Protein AF-A0A926JT10-F1 (afdb_monomer_lite)

Structure (mmCIF, N/CA/C/O backbone):
data_AF-A0A926JT10-F1
#
_entry.id   AF-A0A926JT10-F1
#
loop_
_atom_site.group_PDB
_atom_site.id
_atom_site.type_symbol
_atom_site.label_atom_id
_atom_site.label_alt_id
_atom_site.label_comp_id
_atom_site.label_asym_id
_atom_site.label_entity_id
_atom_site.label_seq_id
_atom_site.pdbx_PDB_ins_code
_atom_site.Cartn_x
_atom_site.Cartn_y
_atom_site.Cartn_z
_atom_site.occupancy
_atom_site.B_iso_or_equiv
_atom_site.auth_seq_id
_atom_site.auth_comp_id
_atom_site.auth_asym_id
_atom_site.auth_atom_id
_atom_site.pdbx_PDB_model_num
ATOM 1 N N . MET A 1 1 ? 33.905 29.308 36.609 1.00 37.25 1 MET A N 1
ATOM 2 C CA . MET A 1 1 ? 32.521 29.733 36.911 1.00 37.25 1 MET A CA 1
ATOM 3 C C . MET A 1 1 ? 31.916 30.307 35.639 1.00 37.25 1 MET A C 1
ATOM 5 O O . MET A 1 1 ? 32.514 31.206 35.069 1.00 37.25 1 MET A O 1
ATOM 9 N N . LYS A 1 2 ? 30.811 29.736 35.148 1.00 31.41 2 LYS A N 1
ATOM 10 C CA . LYS A 1 2 ? 30.037 30.259 34.008 1.00 31.41 2 LYS A CA 1
ATOM 11 C C . LYS A 1 2 ? 28.832 31.022 34.574 1.00 31.41 2 LYS A C 1
ATOM 13 O O . LYS A 1 2 ? 28.221 30.473 35.491 1.00 31.41 2 LYS A O 1
ATOM 18 N N . PRO A 1 3 ? 28.470 32.221 34.088 1.00 36.28 3 PRO A N 1
ATOM 19 C CA . PRO A 1 3 ? 27.226 32.846 34.503 1.00 36.28 3 PRO A CA 1
ATOM 20 C C . PRO A 1 3 ? 26.056 32.261 33.705 1.00 36.28 3 PRO A C 1
ATOM 22 O O . PRO A 1 3 ? 26.039 32.268 32.475 1.00 36.28 3 PRO A O 1
ATOM 25 N N . THR A 1 4 ? 25.093 31.733 34.451 1.00 30.83 4 THR A N 1
ATOM 26 C CA . THR A 1 4 ? 23.750 31.357 34.010 1.00 30.83 4 THR A CA 1
ATOM 27 C C . THR A 1 4 ? 22.859 32.585 34.176 1.00 30.83 4 THR A C 1
ATOM 29 O O . THR A 1 4 ? 22.817 33.146 35.269 1.00 30.83 4 THR A O 1
ATOM 32 N N . TYR A 1 5 ? 22.132 32.992 33.136 1.00 33.56 5 TYR A N 1
ATOM 33 C CA . TYR A 1 5 ? 21.080 34.001 33.260 1.00 33.56 5 TYR A CA 1
ATOM 34 C C . TYR A 1 5 ? 19.709 33.317 33.251 1.00 33.56 5 TYR A C 1
ATOM 36 O O . TYR A 1 5 ? 19.344 32.651 32.284 1.00 33.56 5 TYR A O 1
ATOM 44 N N . LEU A 1 6 ? 18.981 33.472 34.362 1.00 26.62 6 LEU A N 1
ATOM 45 C CA . LEU A 1 6 ? 17.534 33.274 34.452 1.00 26.62 6 LEU A CA 1
ATOM 46 C C . LEU A 1 6 ? 16.833 34.447 33.766 1.00 26.62 6 LEU A C 1
ATOM 48 O O . LEU A 1 6 ? 17.175 35.591 34.060 1.00 26.62 6 LEU A O 1
ATOM 52 N N . ILE A 1 7 ? 15.784 34.179 32.986 1.00 30.22 7 ILE A N 1
ATOM 53 C CA . ILE A 1 7 ? 14.697 35.146 32.797 1.00 30.22 7 ILE A CA 1
ATOM 54 C C . ILE A 1 7 ? 13.360 34.424 32.958 1.00 30.22 7 ILE A C 1
ATOM 56 O O . ILE A 1 7 ? 13.065 33.429 32.298 1.00 30.22 7 ILE A O 1
ATOM 60 N N . THR A 1 8 ? 12.601 34.947 33.913 1.00 27.52 8 THR A N 1
ATOM 61 C CA . THR A 1 8 ? 11.280 34.534 34.371 1.00 27.52 8 THR A CA 1
ATOM 62 C C . THR A 1 8 ? 10.189 35.018 33.413 1.00 27.52 8 THR A C 1
ATOM 64 O O . THR A 1 8 ? 10.317 36.059 32.773 1.00 27.52 8 THR A O 1
ATOM 67 N N . ALA A 1 9 ? 9.112 34.240 33.347 1.00 32.31 9 ALA A N 1
ATOM 68 C CA . ALA A 1 9 ? 7.913 34.438 32.542 1.00 32.31 9 ALA A CA 1
ATOM 69 C C . ALA A 1 9 ? 7.088 35.683 32.911 1.00 32.31 9 ALA A C 1
ATOM 71 O O . ALA A 1 9 ? 7.065 36.083 34.071 1.00 32.31 9 ALA A O 1
ATOM 72 N N . PHE A 1 10 ? 6.286 36.171 31.957 1.00 26.88 10 PHE A N 1
ATOM 73 C CA . PHE A 1 10 ? 4.999 36.813 32.240 1.00 26.88 10 PHE A CA 1
ATOM 74 C C . PHE A 1 10 ? 3.980 36.492 31.135 1.00 26.88 10 PHE A C 1
ATOM 76 O O . PHE A 1 10 ? 4.247 36.665 29.949 1.00 26.88 10 PHE A O 1
ATOM 83 N N . PHE A 1 11 ? 2.814 36.002 31.556 1.00 34.22 11 PHE A N 1
ATOM 84 C CA . PHE A 1 11 ? 1.594 35.873 30.758 1.00 34.22 11 PHE A CA 1
ATOM 85 C C . PHE A 1 11 ? 0.810 37.189 30.818 1.00 34.22 11 PHE A C 1
ATOM 87 O O . PHE A 1 11 ? 0.672 37.755 31.902 1.00 34.22 11 PHE A O 1
ATOM 94 N N . ALA A 1 12 ? 0.197 37.603 29.707 1.00 29.84 12 ALA A N 1
ATOM 95 C CA . ALA A 1 12 ? -0.986 38.462 29.725 1.00 29.84 12 ALA A CA 1
ATOM 96 C C . AL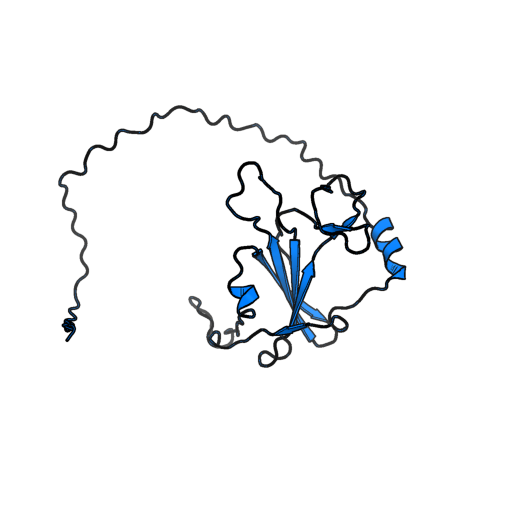A A 1 12 ? -1.870 38.188 28.496 1.00 29.84 12 ALA A C 1
ATOM 98 O O . ALA A 1 12 ? -1.426 38.289 27.355 1.00 29.84 12 ALA A O 1
ATOM 99 N N . LEU A 1 13 ? -3.122 37.808 28.766 1.00 33.72 13 LEU A N 1
ATOM 100 C CA . LEU A 1 13 ? -4.253 37.799 27.832 1.00 33.72 13 LEU A CA 1
ATOM 101 C C . LEU A 1 13 ? -4.688 39.242 27.519 1.00 33.72 13 LEU A C 1
ATOM 103 O O . LEU A 1 13 ? -4.725 40.047 28.446 1.00 33.72 13 LEU A O 1
ATOM 107 N N . ALA A 1 14 ? -5.160 39.506 26.293 1.00 31.27 14 ALA A N 1
ATOM 108 C CA . ALA A 1 14 ? -6.524 39.999 26.000 1.00 31.27 14 ALA A CA 1
ATOM 109 C C . ALA A 1 14 ? -6.649 40.618 24.589 1.00 31.27 14 ALA A C 1
ATOM 111 O O . ALA A 1 14 ? -5.763 41.339 24.147 1.00 31.27 14 ALA A O 1
ATOM 112 N N . GLY A 1 15 ? -7.823 40.427 23.968 1.00 28.89 15 GLY A N 1
ATOM 113 C CA . GLY A 1 15 ? -8.496 41.481 23.192 1.00 28.89 15 GLY A CA 1
ATOM 114 C C . GLY A 1 15 ? -8.545 41.336 21.667 1.00 28.89 15 GLY A C 1
ATOM 115 O O . GLY A 1 15 ? -7.598 41.678 20.974 1.00 28.89 15 GLY A O 1
ATOM 116 N N . LEU A 1 16 ? -9.707 40.925 21.148 1.00 39.03 16 LEU A N 1
ATOM 117 C CA . LEU A 1 16 ? -10.167 41.191 19.777 1.00 39.03 16 LEU A CA 1
ATOM 118 C C . LEU A 1 16 ? -10.477 42.689 19.600 1.00 39.03 16 LEU A C 1
ATOM 120 O O . LEU A 1 16 ? -11.160 43.241 20.457 1.00 39.03 16 LEU A O 1
ATOM 124 N N . SER A 1 17 ? -10.098 43.293 18.467 1.00 28.69 17 SER A N 1
ATOM 125 C CA . SER A 1 17 ? -10.952 44.216 17.689 1.00 28.69 17 SER A CA 1
ATOM 126 C C . SER A 1 17 ? -10.250 44.635 16.393 1.00 28.69 17 SER A C 1
ATOM 128 O O . SER A 1 17 ? -9.115 45.099 16.426 1.00 28.69 17 SER A O 1
ATOM 130 N N . CYS A 1 18 ? -10.944 44.513 15.260 1.00 34.50 18 CYS A N 1
ATOM 131 C CA . CYS A 1 18 ? -10.610 45.236 14.034 1.00 34.50 18 CYS A CA 1
ATOM 132 C C . CYS A 1 18 ? -10.865 46.735 14.235 1.00 34.50 18 CYS A C 1
ATOM 134 O O . CYS A 1 18 ? -11.914 47.116 14.755 1.00 34.50 18 CYS A O 1
ATOM 136 N N . SER A 1 19 ? -9.945 47.567 13.758 1.00 31.02 19 SER A N 1
ATOM 137 C CA . SER A 1 19 ? -10.223 48.933 13.313 1.00 31.02 19 SER A CA 1
ATOM 138 C C . SER A 1 19 ? -9.143 49.329 12.312 1.00 31.02 19 SER A C 1
ATOM 140 O O . SER A 1 19 ? -7.960 49.294 12.651 1.00 31.02 19 SER A O 1
ATOM 142 N N . ASP A 1 20 ? -9.564 49.656 11.092 1.00 36.75 20 ASP A N 1
ATOM 143 C CA . ASP A 1 20 ? -8.713 50.148 10.012 1.00 36.75 20 ASP A CA 1
ATOM 144 C C . ASP A 1 20 ? -7.947 51.406 10.443 1.00 36.75 20 ASP A C 1
ATOM 146 O O . ASP A 1 20 ? -8.537 52.383 10.912 1.00 36.75 20 ASP A O 1
ATOM 150 N N . GLN A 1 21 ? -6.629 51.390 10.252 1.00 35.03 21 GLN A N 1
ATOM 151 C CA . GLN A 1 21 ? -5.815 52.597 10.169 1.00 35.03 21 GLN A CA 1
ATOM 152 C C . GLN A 1 21 ? -4.952 52.521 8.911 1.00 35.03 21 GLN A C 1
ATOM 154 O O . GLN A 1 21 ? -3.960 51.795 8.860 1.00 35.03 21 GLN A O 1
ATOM 159 N N . ASP A 1 22 ? -5.349 53.310 7.915 1.00 38.84 22 ASP A N 1
ATOM 160 C CA . ASP A 1 22 ? -4.533 53.726 6.779 1.00 38.84 22 ASP A CA 1
ATOM 161 C C . ASP A 1 22 ? -3.332 54.540 7.271 1.00 38.84 22 ASP A C 1
ATOM 163 O O . ASP A 1 22 ? -3.518 55.685 7.680 1.00 38.84 22 ASP A O 1
ATOM 167 N N . GLN A 1 23 ? -2.113 53.998 7.197 1.00 34.97 23 GLN A N 1
ATOM 168 C CA . GLN A 1 23 ? -0.870 54.774 7.057 1.00 34.97 23 GLN A CA 1
ATOM 169 C C . GLN A 1 23 ? 0.224 53.905 6.393 1.00 34.97 23 GLN A C 1
ATOM 171 O O . GLN A 1 23 ? 0.709 52.942 6.982 1.00 34.97 23 GLN A O 1
ATOM 176 N N . ASP A 1 24 ? 0.578 54.283 5.160 1.00 35.66 24 ASP A N 1
ATOM 177 C CA . ASP A 1 24 ? 1.810 54.032 4.390 1.00 35.66 24 ASP A CA 1
ATOM 178 C C . ASP A 1 24 ? 2.467 52.638 4.420 1.00 35.66 24 ASP A C 1
ATOM 180 O O . ASP A 1 24 ? 3.446 52.370 5.120 1.00 35.66 24 ASP A O 1
ATOM 184 N N . MET A 1 25 ? 2.010 51.783 3.500 1.00 32.78 25 MET A N 1
ATOM 185 C CA . MET A 1 25 ? 2.801 50.677 2.955 1.00 32.78 25 MET A CA 1
ATOM 186 C C . MET A 1 25 ? 3.703 51.199 1.817 1.00 32.78 25 MET A C 1
ATOM 188 O O . MET A 1 25 ? 3.215 51.929 0.952 1.00 32.78 25 MET A O 1
ATOM 192 N N . PRO A 1 26 ? 4.993 50.818 1.754 1.00 37.00 26 PRO A N 1
ATOM 193 C CA . PRO A 1 26 ? 5.866 51.202 0.648 1.00 37.00 26 PRO A CA 1
ATOM 194 C C . PRO A 1 26 ? 5.317 50.663 -0.680 1.00 37.00 26 PRO A C 1
ATOM 196 O O . PRO A 1 26 ? 4.910 49.502 -0.754 1.00 37.00 26 PRO A O 1
ATOM 199 N N . GLN A 1 27 ? 5.316 51.508 -1.719 1.00 34.84 27 GLN A N 1
ATOM 200 C CA . GLN A 1 27 ? 4.921 51.142 -3.082 1.00 34.84 27 GLN A CA 1
ATOM 201 C C . GLN A 1 27 ? 5.679 49.886 -3.528 1.00 34.84 27 GLN A C 1
ATOM 203 O O . GLN A 1 27 ? 6.873 49.936 -3.822 1.00 34.84 27 GLN A O 1
ATOM 208 N N . MET A 1 28 ? 4.976 48.755 -3.585 1.00 40.19 28 MET A N 1
ATOM 209 C CA . MET A 1 28 ? 5.420 47.622 -4.382 1.00 40.19 28 MET A CA 1
ATOM 210 C C . MET A 1 28 ? 5.165 47.985 -5.839 1.00 40.19 28 MET A C 1
ATOM 212 O O . MET A 1 28 ? 4.024 48.170 -6.254 1.00 40.19 28 MET A O 1
ATOM 216 N N . GLU A 1 29 ? 6.249 48.135 -6.586 1.00 43.81 29 GLU A N 1
ATOM 217 C CA . GLU A 1 29 ? 6.238 48.259 -8.036 1.00 43.81 29 GLU A CA 1
ATOM 218 C C . GLU A 1 29 ? 5.480 47.050 -8.620 1.00 43.81 29 GLU A C 1
ATOM 220 O O . GLU A 1 29 ? 5.831 45.897 -8.352 1.00 43.81 29 GLU A O 1
ATOM 225 N N . GLU A 1 30 ? 4.385 47.306 -9.343 1.00 43.41 30 GLU A N 1
ATOM 226 C CA . GLU A 1 30 ? 3.596 46.262 -10.000 1.00 43.41 30 GLU A CA 1
ATOM 227 C C . GLU A 1 30 ? 4.493 45.458 -10.947 1.00 43.41 30 GLU A C 1
ATOM 229 O O . GLU A 1 30 ? 5.170 46.007 -11.818 1.00 43.41 30 GLU A O 1
ATOM 234 N N . ALA A 1 31 ? 4.474 44.131 -10.803 1.00 41.88 31 ALA A N 1
ATOM 235 C CA . ALA A 1 31 ? 5.075 43.251 -11.793 1.00 41.88 31 ALA A CA 1
ATOM 236 C C . ALA A 1 31 ? 4.407 43.508 -13.159 1.00 41.88 31 ALA A C 1
ATOM 238 O O . ALA A 1 31 ? 3.176 43.582 -13.223 1.00 41.88 31 ALA A O 1
ATOM 239 N N . PRO A 1 32 ? 5.170 43.623 -14.260 1.00 37.34 32 PRO A N 1
ATOM 240 C CA . PRO A 1 32 ? 4.599 43.956 -15.554 1.00 37.34 32 PRO A CA 1
ATOM 241 C C . PRO A 1 32 ? 3.593 42.887 -15.994 1.00 37.34 32 PRO A C 1
ATOM 243 O O . PRO A 1 32 ? 3.934 41.724 -16.229 1.00 37.34 32 PRO A O 1
ATOM 246 N N . VAL A 1 33 ? 2.337 43.309 -16.137 1.00 47.94 33 VAL A N 1
ATOM 247 C CA . VAL A 1 33 ? 1.274 42.553 -16.796 1.00 47.94 33 VAL A CA 1
ATOM 248 C C . VAL A 1 33 ? 1.579 42.530 -18.291 1.00 47.94 33 VAL A C 1
ATOM 250 O O . VAL A 1 33 ? 1.311 43.488 -19.006 1.00 47.94 33 VAL A O 1
ATOM 253 N N . SER A 1 34 ? 2.196 41.450 -18.769 1.00 50.25 34 SER A N 1
ATOM 254 C CA . SER A 1 34 ? 2.019 40.942 -20.140 1.00 50.25 34 SER A CA 1
ATOM 255 C C . SER A 1 34 ? 2.853 39.682 -20.380 1.00 50.25 34 SER A C 1
ATOM 257 O O . SER A 1 34 ? 3.947 39.699 -20.937 1.00 50.25 34 SER A O 1
ATOM 259 N N . LYS A 1 35 ? 2.270 38.533 -20.051 1.00 42.91 35 LYS A N 1
ATOM 260 C CA . LYS A 1 35 ? 2.318 37.401 -20.976 1.00 42.91 35 LYS A CA 1
ATOM 261 C C . LYS A 1 35 ? 0.897 36.908 -21.123 1.00 42.91 35 LYS A C 1
ATOM 263 O O . LYS A 1 35 ? 0.332 36.367 -20.178 1.00 42.91 35 LYS A O 1
ATOM 268 N N . GLU A 1 36 ? 0.321 37.151 -22.294 1.00 38.31 36 GLU A N 1
ATOM 269 C CA . GLU A 1 36 ? -0.903 36.482 -22.707 1.00 38.31 36 GLU A CA 1
ATOM 270 C C . GLU A 1 36 ? -0.703 34.982 -22.502 1.00 38.31 36 GLU A C 1
ATOM 272 O O . GLU A 1 36 ? 0.172 34.360 -23.110 1.00 38.31 36 GLU A O 1
ATOM 277 N N . PHE A 1 37 ? -1.472 34.407 -21.583 1.00 34.53 37 PHE A N 1
ATOM 278 C CA . PHE A 1 37 ? -1.542 32.967 -21.453 1.00 34.53 37 PHE A CA 1
ATOM 279 C C . PHE A 1 37 ? -2.340 32.492 -22.661 1.00 34.53 37 PHE A C 1
ATOM 281 O O . PHE A 1 37 ? -3.565 32.599 -22.691 1.00 34.53 37 PHE A O 1
ATOM 288 N N . SER A 1 38 ? -1.644 32.039 -23.701 1.00 38.91 38 SER A N 1
ATOM 289 C CA . SER A 1 38 ? -2.298 31.350 -24.802 1.00 38.91 38 SER A CA 1
ATOM 290 C C . SER A 1 38 ? -2.965 30.115 -24.206 1.00 38.91 38 SER A 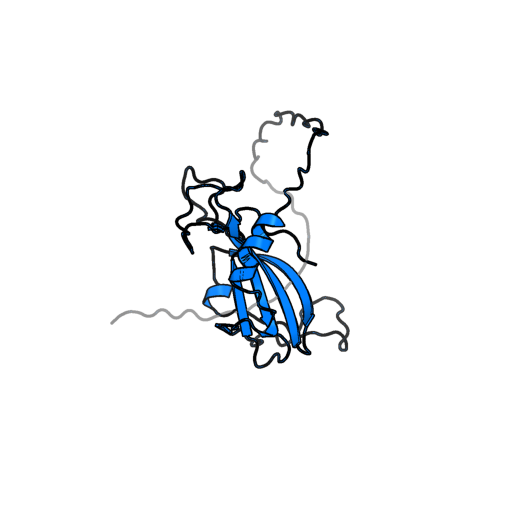C 1
ATOM 292 O O . SER A 1 38 ? -2.287 29.169 -23.805 1.00 38.91 38 SER A O 1
ATOM 294 N N . VAL A 1 39 ? -4.292 30.143 -24.087 1.00 41.22 39 VAL A N 1
ATOM 295 C CA . VAL A 1 39 ? -5.076 28.950 -23.779 1.00 41.22 39 VAL A CA 1
ATOM 296 C C . VAL A 1 39 ? -4.820 27.995 -24.932 1.00 41.22 39 VAL A C 1
ATOM 298 O O . VAL A 1 39 ? -5.344 28.181 -26.030 1.00 41.22 39 VAL A O 1
ATOM 301 N N . SER A 1 40 ? -3.952 27.010 -24.707 1.00 50.25 40 SER A N 1
ATOM 302 C CA . SER A 1 40 ? -3.788 25.907 -25.639 1.00 50.25 40 SER A CA 1
ATOM 303 C C . SER A 1 40 ? -5.167 25.291 -25.827 1.00 50.25 40 SER A C 1
ATOM 305 O O . SER A 1 40 ? -5.783 24.839 -24.857 1.00 50.25 40 SER A O 1
ATOM 307 N N . THR A 1 41 ? -5.662 25.317 -27.060 1.00 46.50 41 THR A N 1
ATOM 308 C CA . THR A 1 41 ? -6.820 24.539 -27.486 1.00 46.50 41 THR A CA 1
ATOM 309 C C . THR A 1 41 ? -6.694 23.126 -26.915 1.00 46.50 41 THR A C 1
ATOM 311 O O . THR A 1 41 ? -5.608 22.546 -27.008 1.00 46.50 41 THR A O 1
ATOM 314 N N . PRO A 1 42 ? -7.750 22.563 -26.299 1.00 44.88 42 PRO A N 1
ATOM 315 C CA . PRO A 1 42 ? -7.693 21.194 -25.821 1.00 44.88 42 PRO A CA 1
ATOM 316 C C . PRO A 1 42 ? -7.400 20.315 -27.034 1.00 44.88 42 PRO A C 1
ATOM 318 O O . PRO A 1 42 ? -8.184 20.257 -27.983 1.00 44.88 42 PRO A O 1
ATOM 321 N N . THR A 1 43 ? -6.229 19.686 -27.048 1.00 46.47 43 THR A N 1
ATOM 322 C CA . THR A 1 43 ? -5.936 18.660 -28.034 1.00 46.47 43 THR A CA 1
ATOM 323 C C . THR A 1 43 ? -6.897 17.515 -27.744 1.00 46.47 43 THR A C 1
ATOM 325 O O . THR A 1 43 ? -6.790 16.829 -26.731 1.00 46.47 43 THR A O 1
ATOM 328 N N . ASN A 1 44 ? -7.869 17.316 -28.633 1.00 50.44 44 ASN A N 1
ATOM 329 C CA . ASN A 1 44 ? -8.827 16.208 -28.564 1.00 50.44 44 ASN A CA 1
ATOM 330 C C . ASN A 1 44 ? -8.164 14.826 -28.763 1.00 50.44 44 ASN A C 1
ATOM 332 O O . ASN A 1 44 ? -8.856 13.815 -28.764 1.00 50.44 44 ASN A O 1
ATOM 336 N N . ASP A 1 45 ? -6.834 14.767 -28.872 1.00 47.94 45 ASP A N 1
ATOM 337 C CA . ASP A 1 45 ? -6.055 13.551 -29.100 1.00 47.94 45 ASP A CA 1
ATOM 338 C C . ASP A 1 45 ? -5.375 13.032 -27.824 1.00 47.94 45 ASP A C 1
ATOM 340 O O . ASP A 1 45 ? -4.242 12.544 -27.858 1.00 47.94 45 ASP A O 1
ATOM 344 N N . VAL A 1 46 ? -6.058 13.064 -26.672 1.00 45.31 46 VAL A N 1
ATOM 345 C CA . VAL A 1 46 ? -5.676 12.154 -25.579 1.00 45.31 46 VAL A CA 1
ATOM 346 C C . VAL A 1 46 ? -6.139 10.756 -25.975 1.00 45.31 46 VAL A C 1
ATOM 348 O O . VAL A 1 46 ? -7.191 10.265 -25.569 1.00 45.31 46 VAL A O 1
ATOM 351 N N . THR A 1 47 ? -5.346 10.112 -26.826 1.00 52.47 47 THR A N 1
ATOM 352 C CA . THR A 1 47 ? -5.564 8.716 -27.185 1.00 52.47 47 THR A CA 1
ATOM 353 C C . THR A 1 47 ? -5.165 7.876 -25.977 1.00 52.47 47 THR A C 1
ATOM 355 O O . THR A 1 47 ? -3.984 7.610 -25.748 1.00 52.47 47 THR A O 1
ATOM 358 N N . PHE A 1 48 ? -6.144 7.464 -25.172 1.00 51.97 48 PHE A N 1
ATOM 359 C CA . PHE A 1 48 ? -5.933 6.445 -24.150 1.00 51.97 48 PHE A CA 1
ATOM 360 C C . PHE A 1 48 ? -5.716 5.106 -24.851 1.00 51.97 48 PHE A C 1
ATOM 362 O O . PHE A 1 48 ? -6.643 4.345 -25.109 1.00 51.97 48 PHE A O 1
ATOM 369 N N . SER A 1 49 ? -4.472 4.814 -25.204 1.00 59.69 49 SER A N 1
ATOM 370 C CA . SER A 1 49 ? -4.099 3.478 -25.646 1.00 59.69 49 SER A CA 1
ATOM 371 C C . SER A 1 49 ? -4.114 2.554 -24.430 1.00 59.69 49 SER A C 1
ATOM 373 O O . SER A 1 49 ? -3.241 2.652 -23.563 1.00 59.69 49 SER A O 1
ATOM 375 N N . TYR A 1 50 ? -5.113 1.684 -24.362 1.00 65.88 50 TYR A N 1
ATOM 376 C CA . TYR A 1 50 ? -5.105 0.551 -23.450 1.00 65.88 50 TYR A CA 1
ATOM 377 C C . TYR A 1 50 ? -3.944 -0.376 -23.826 1.00 65.88 50 TYR A C 1
ATOM 379 O O . TYR A 1 50 ? -3.850 -0.821 -24.970 1.00 65.88 50 TYR A O 1
ATOM 387 N N . THR A 1 51 ? -3.051 -0.646 -22.876 1.00 70.38 51 THR A N 1
ATOM 388 C CA . THR A 1 51 ? -2.068 -1.723 -23.013 1.00 70.38 51 THR A CA 1
ATOM 389 C C . THR A 1 51 ? -2.656 -2.961 -22.350 1.00 70.38 51 THR A C 1
ATOM 391 O O . THR A 1 51 ? -2.890 -2.956 -21.142 1.00 70.38 51 THR A O 1
ATOM 394 N N . ASP A 1 52 ? -2.904 -4.010 -23.133 1.00 75.12 52 ASP A N 1
ATOM 395 C CA . ASP A 1 52 ? -3.293 -5.307 -22.587 1.00 75.12 52 ASP A CA 1
ATOM 396 C C . ASP A 1 52 ? -2.075 -6.000 -21.952 1.00 75.12 52 ASP A C 1
ATOM 398 O O . ASP A 1 52 ? -1.189 -6.501 -22.643 1.00 75.12 52 ASP A O 1
ATOM 402 N N . GLU A 1 53 ? -2.042 -6.031 -20.621 1.00 76.06 53 GLU A N 1
ATOM 403 C CA . GLU A 1 53 ? -0.998 -6.693 -19.830 1.00 76.06 53 GLU A CA 1
ATOM 404 C C . GLU A 1 53 ? -1.360 -8.157 -19.487 1.00 76.06 53 GLU A C 1
ATOM 406 O O . GLU A 1 53 ? -0.659 -8.809 -18.712 1.00 76.06 53 GLU A O 1
ATOM 411 N N . SER A 1 54 ? -2.449 -8.716 -20.033 1.00 79.31 54 SER A N 1
ATOM 412 C CA . SER A 1 54 ? -2.925 -10.069 -19.698 1.00 79.31 54 SER A CA 1
ATOM 413 C C . SER A 1 54 ? -1.893 -11.158 -19.996 1.00 79.31 54 SER A C 1
ATOM 415 O O . SER A 1 54 ? -1.717 -12.082 -19.198 1.00 79.31 54 SER A O 1
ATOM 417 N N . SER A 1 55 ? -1.158 -11.033 -21.104 1.00 80.81 55 SER A N 1
ATOM 418 C CA . SER A 1 55 ? -0.081 -11.956 -21.478 1.00 80.81 55 SER A CA 1
ATOM 419 C C . SER A 1 55 ? 1.075 -11.912 -20.475 1.00 80.81 55 SER A C 1
ATOM 421 O O . SER A 1 55 ? 1.585 -12.954 -20.059 1.00 80.81 55 SER A O 1
ATOM 423 N N . PHE A 1 56 ? 1.447 -10.714 -20.023 1.00 77.06 56 PHE A N 1
ATOM 424 C CA . PHE A 1 56 ? 2.429 -10.503 -18.969 1.00 77.06 56 PHE A CA 1
ATOM 425 C C . PHE A 1 56 ? 1.961 -11.121 -17.648 1.00 77.06 56 PHE A C 1
ATOM 427 O O . PHE A 1 56 ? 2.661 -11.965 -17.092 1.00 77.06 56 PHE A O 1
ATOM 434 N N . VAL A 1 57 ? 0.745 -10.801 -17.194 1.00 79.00 57 VAL A N 1
ATOM 435 C CA . VAL A 1 57 ? 0.170 -11.364 -15.962 1.00 79.00 57 VAL A CA 1
ATOM 436 C C . VAL A 1 57 ? 0.106 -12.890 -16.031 1.00 79.00 57 VAL A C 1
ATOM 438 O O . VAL A 1 57 ? 0.484 -13.553 -15.067 1.00 79.00 57 VAL A O 1
ATOM 441 N N . SER A 1 58 ? -0.295 -13.453 -17.172 1.00 83.12 58 SER A N 1
ATOM 442 C CA . SER A 1 58 ? -0.387 -14.903 -17.382 1.00 83.12 58 SER A CA 1
ATOM 443 C C . SER A 1 58 ? 0.974 -15.590 -17.283 1.00 83.12 58 SER A C 1
ATOM 445 O O . SER A 1 58 ? 1.069 -16.653 -16.669 1.00 83.12 58 SER A O 1
ATOM 447 N N . ARG A 1 59 ? 2.051 -14.976 -17.799 1.00 82.50 59 ARG A N 1
ATOM 448 C CA . ARG A 1 59 ? 3.424 -15.491 -17.624 1.00 82.50 59 ARG A CA 1
ATOM 449 C C . ARG A 1 59 ? 3.835 -15.557 -16.151 1.00 82.50 59 ARG A C 1
ATOM 451 O O . ARG A 1 59 ? 4.563 -16.471 -15.763 1.00 82.50 59 ARG A O 1
ATOM 458 N N . LEU A 1 60 ? 3.333 -14.637 -15.321 1.00 79.44 60 LEU A N 1
ATOM 459 C CA . LEU A 1 60 ? 3.633 -14.605 -13.887 1.00 79.44 60 LEU A CA 1
ATOM 460 C C . LEU A 1 60 ? 2.879 -15.659 -13.070 1.00 79.44 60 LEU A C 1
ATOM 462 O O . LEU A 1 60 ? 3.234 -15.889 -11.915 1.00 79.44 60 LEU A O 1
ATOM 466 N N . SER A 1 61 ? 1.873 -16.322 -13.646 1.00 81.50 61 SER A N 1
ATOM 467 C CA . SER A 1 61 ? 1.081 -17.339 -12.938 1.00 81.50 61 SER A CA 1
ATOM 468 C C . SER A 1 61 ? 1.934 -18.487 -12.383 1.00 81.50 61 SER A C 1
ATOM 470 O O . SER A 1 61 ? 1.606 -19.037 -11.332 1.00 81.50 61 SER A O 1
ATOM 472 N N . SER A 1 62 ? 3.068 -18.787 -13.026 1.00 80.50 62 SER A N 1
ATOM 473 C CA . SER A 1 62 ? 4.050 -19.784 -12.579 1.00 80.50 62 SER A CA 1
ATOM 474 C C . SER A 1 62 ? 4.702 -19.442 -11.231 1.00 80.50 62 SER A C 1
ATOM 476 O O . SER A 1 62 ? 5.046 -20.347 -10.474 1.00 80.50 62 SER A O 1
ATOM 478 N N . TYR A 1 63 ? 4.813 -18.154 -10.885 1.00 80.06 63 TYR A N 1
ATOM 479 C CA . TYR A 1 63 ? 5.280 -17.698 -9.569 1.00 80.06 63 TYR A CA 1
ATOM 480 C C . TYR A 1 63 ? 4.184 -17.769 -8.491 1.00 80.06 63 TYR A C 1
ATOM 482 O O . TYR A 1 63 ? 4.476 -17.661 -7.297 1.00 80.06 63 TYR A O 1
ATOM 490 N N . GLY A 1 64 ? 2.929 -17.968 -8.905 1.00 84.19 64 GLY A N 1
ATOM 491 C CA . GLY A 1 64 ? 1.749 -17.998 -8.052 1.00 84.19 64 GLY A CA 1
ATOM 492 C C . GLY A 1 64 ? 1.281 -16.611 -7.600 1.00 84.19 64 GLY A C 1
ATOM 493 O O . GLY A 1 64 ? 2.050 -15.656 -7.491 1.00 84.19 64 GLY A O 1
ATOM 494 N N . TYR A 1 65 ? -0.009 -16.507 -7.279 1.00 86.19 65 TYR A N 1
ATOM 495 C CA . TYR A 1 65 ? -0.601 -15.293 -6.716 1.00 86.19 65 TYR A CA 1
ATOM 496 C C . TYR A 1 65 ? -0.836 -15.454 -5.218 1.00 86.19 65 TYR A C 1
ATOM 498 O O . TYR A 1 65 ? -1.260 -16.509 -4.744 1.00 86.19 65 TYR A O 1
ATOM 506 N N . LYS A 1 66 ? -0.579 -14.384 -4.461 1.00 91.00 66 LYS A N 1
ATOM 507 C CA . LYS A 1 66 ? -0.930 -14.309 -3.042 1.00 91.00 66 LYS A CA 1
ATOM 508 C C . LYS A 1 66 ? -2.163 -13.441 -2.866 1.00 91.00 66 LYS A C 1
ATOM 510 O O . LYS A 1 66 ? -2.221 -12.321 -3.359 1.00 91.00 66 LYS A O 1
ATOM 515 N N . THR A 1 67 ? -3.116 -13.947 -2.102 1.00 94.56 67 THR A N 1
ATOM 516 C CA . THR A 1 67 ? -4.235 -13.159 -1.583 1.00 94.56 67 THR A CA 1
ATOM 517 C C . THR A 1 67 ? -3.762 -12.238 -0.449 1.00 94.56 67 THR A C 1
ATOM 519 O O . THR A 1 67 ? -2.721 -12.507 0.165 1.00 94.56 67 THR A O 1
ATOM 522 N N . PRO A 1 68 ? -4.532 -11.190 -0.098 1.00 95.75 68 PRO A N 1
ATOM 523 C CA . PRO A 1 68 ? -4.204 -10.293 1.013 1.00 95.75 68 PRO A CA 1
ATOM 524 C C . PRO A 1 68 ? -3.868 -11.023 2.319 1.00 95.75 68 PRO A C 1
ATOM 526 O O . PRO A 1 68 ? -2.934 -10.650 3.025 1.00 95.75 68 PRO A O 1
ATOM 529 N N . VAL A 1 69 ? -4.574 -12.119 2.612 1.00 96.50 69 VAL A N 1
ATOM 530 C CA . VAL A 1 69 ? -4.383 -12.886 3.851 1.00 96.50 69 VAL A CA 1
ATOM 531 C C . VAL A 1 69 ? -3.122 -13.754 3.855 1.00 96.50 69 VAL A C 1
ATOM 533 O O . VAL A 1 69 ? -2.643 -14.109 4.927 1.00 96.50 69 VAL A O 1
ATOM 536 N N . GLN A 1 70 ? -2.564 -14.059 2.679 1.00 95.75 70 GLN A N 1
ATOM 537 C CA . GLN A 1 70 ? -1.333 -14.842 2.509 1.00 95.75 70 GLN A CA 1
ATOM 538 C C . GLN A 1 70 ? -0.069 -13.971 2.475 1.00 95.75 70 GLN A C 1
ATOM 540 O O . GLN A 1 70 ? 1.050 -14.496 2.470 1.00 95.75 70 GLN A O 1
ATOM 545 N N . LEU A 1 71 ? -0.215 -12.645 2.394 1.00 95.50 71 LEU A N 1
ATOM 546 C CA . LEU A 1 71 ? 0.915 -11.726 2.409 1.00 95.50 71 LEU A CA 1
ATOM 547 C C . LEU A 1 71 ? 1.464 -11.584 3.833 1.00 95.50 71 LEU A C 1
ATOM 549 O O . LEU A 1 71 ? 0.740 -11.285 4.777 1.00 95.50 71 LEU A O 1
ATOM 553 N N . ASN A 1 72 ? 2.778 -11.758 3.981 1.00 95.94 72 ASN A N 1
ATOM 554 C CA . ASN A 1 72 ? 3.472 -11.515 5.246 1.00 95.94 72 ASN A CA 1
ATOM 555 C C . ASN A 1 72 ? 3.487 -10.005 5.558 1.00 95.94 72 ASN A C 1
ATOM 557 O O . ASN A 1 72 ? 4.282 -9.261 4.997 1.00 95.94 72 ASN A O 1
ATOM 561 N N . LEU A 1 73 ? 2.624 -9.524 6.444 1.00 97.88 73 LEU A N 1
ATOM 562 C CA . LEU A 1 73 ? 2.613 -8.114 6.834 1.00 97.88 73 LEU A CA 1
ATOM 563 C C . LEU A 1 73 ? 3.772 -7.837 7.805 1.00 97.88 73 LEU A C 1
ATOM 565 O O . LEU A 1 73 ? 3.702 -8.147 8.990 1.00 97.88 73 LEU A O 1
ATOM 569 N N . ASN A 1 74 ? 4.866 -7.286 7.279 1.00 97.62 74 ASN A N 1
ATOM 570 C CA . ASN A 1 74 ? 6.173 -7.238 7.941 1.00 97.62 74 ASN A CA 1
ATOM 571 C C . ASN A 1 74 ? 6.488 -5.911 8.647 1.00 97.62 74 ASN A C 1
ATOM 573 O O . ASN A 1 74 ? 7.643 -5.644 8.977 1.00 97.62 74 ASN A O 1
ATOM 577 N N . ARG A 1 75 ? 5.488 -5.052 8.840 1.00 98.19 75 ARG A N 1
ATOM 578 C CA . ARG A 1 75 ? 5.603 -3.764 9.534 1.00 98.19 75 ARG A CA 1
ATOM 579 C C . ARG A 1 75 ? 4.428 -3.615 10.495 1.00 98.19 75 ARG A C 1
ATOM 581 O O . ARG A 1 75 ? 3.408 -4.282 10.340 1.00 98.19 75 ARG A O 1
ATOM 588 N N . THR A 1 76 ? 4.586 -2.766 11.505 1.00 97.94 76 THR A N 1
ATOM 589 C CA . THR A 1 76 ? 3.580 -2.558 12.557 1.00 97.94 76 THR A CA 1
ATOM 590 C C . THR A 1 76 ? 3.210 -1.088 12.627 1.00 97.94 76 THR A C 1
ATOM 592 O O . THR A 1 76 ? 4.094 -0.236 12.603 1.00 97.94 76 THR A O 1
ATOM 595 N N . ALA A 1 77 ? 1.917 -0.808 12.707 1.00 96.81 77 ALA A N 1
ATOM 596 C CA . ALA A 1 77 ? 1.356 0.519 12.920 1.00 96.81 77 ALA A CA 1
ATOM 597 C C . ALA A 1 77 ? 0.775 0.616 14.338 1.00 96.81 77 ALA A C 1
ATOM 599 O O . ALA A 1 77 ? 0.634 -0.389 15.036 1.00 96.81 77 ALA A O 1
ATOM 600 N N . SER A 1 78 ? 0.448 1.827 14.785 1.00 94.25 78 SER A N 1
ATOM 601 C CA . SER A 1 78 ? -0.090 2.045 16.129 1.00 94.25 78 SER A CA 1
ATOM 602 C C . SER A 1 78 ? -1.245 3.029 16.114 1.00 94.25 78 SER A C 1
ATOM 604 O O . SER A 1 78 ? -1.173 4.059 15.456 1.00 94.25 78 SER A O 1
ATOM 606 N N . LYS A 1 79 ? -2.281 2.767 16.911 1.00 90.94 79 LYS A N 1
ATOM 607 C CA . LYS A 1 79 ? -3.328 3.756 17.204 1.00 90.94 79 LYS A CA 1
ATOM 608 C C . LYS A 1 79 ? -2.903 4.814 18.233 1.00 90.94 79 LYS A C 1
ATOM 610 O O . LYS A 1 79 ? -3.666 5.725 18.520 1.00 90.94 79 LYS A O 1
ATOM 615 N N . SER A 1 80 ? -1.710 4.699 18.829 1.00 88.00 80 SER A N 1
ATOM 616 C CA . SER A 1 80 ? -1.269 5.582 19.917 1.00 88.00 80 SER A CA 1
ATOM 617 C C . SER A 1 80 ? -1.257 7.049 19.486 1.00 88.00 80 SER A C 1
ATOM 619 O O . SER A 1 80 ? -0.477 7.431 18.611 1.00 88.00 80 SER A O 1
ATOM 621 N N . GLY A 1 81 ? -2.066 7.867 20.162 1.00 79.88 81 GLY A N 1
ATOM 622 C CA . GLY A 1 81 ? -2.251 9.289 19.852 1.00 79.88 81 GLY A CA 1
ATOM 623 C C . GLY A 1 81 ? -3.385 9.575 18.860 1.00 79.88 81 GLY A C 1
ATOM 624 O O . GLY A 1 81 ? -3.687 10.736 18.627 1.00 79.88 81 GLY A O 1
ATOM 625 N N . TYR A 1 82 ? -4.046 8.541 18.329 1.00 77.62 82 TYR A N 1
ATOM 626 C CA . TYR A 1 82 ? -5.171 8.619 17.387 1.00 77.62 82 TYR A CA 1
ATOM 627 C C . TYR A 1 82 ? -6.437 7.984 17.983 1.00 77.62 82 TYR A C 1
ATOM 629 O O . TYR A 1 82 ? -7.136 7.196 17.347 1.00 77.62 82 TYR A O 1
ATOM 637 N N . ASN A 1 83 ? -6.718 8.323 19.242 1.00 66.50 83 ASN A N 1
ATOM 638 C CA . ASN A 1 83 ? -7.814 7.741 20.023 1.00 66.50 83 ASN A CA 1
ATOM 639 C C . ASN A 1 83 ? -9.148 8.485 19.832 1.00 66.50 83 ASN A C 1
ATOM 641 O O . ASN A 1 83 ? -10.175 8.042 20.336 1.00 66.50 83 ASN A O 1
ATOM 645 N N . SER A 1 84 ? -9.122 9.621 19.140 1.00 66.00 84 SER A N 1
ATOM 646 C CA . SER A 1 84 ? -10.256 10.520 18.947 1.00 66.00 84 SER A CA 1
ATOM 647 C C . SER A 1 84 ? -10.183 11.106 17.540 1.00 66.00 84 SER A C 1
ATOM 649 O O . SER A 1 84 ? -9.163 11.687 17.167 1.00 66.00 84 SER A O 1
ATOM 651 N N . VAL A 1 85 ? -11.237 10.922 16.739 1.00 64.06 85 VAL A N 1
ATOM 652 C CA . VAL A 1 85 ? -11.344 11.583 15.429 1.00 64.06 85 VAL A CA 1
ATOM 653 C C . VAL A 1 85 ? -11.558 13.067 15.657 1.00 64.06 85 VAL A C 1
ATOM 655 O O . VAL A 1 85 ? -12.481 13.457 16.370 1.00 64.06 85 VAL A O 1
ATOM 658 N N . TYR A 1 86 ? -10.740 13.888 15.012 1.00 58.69 86 TYR A N 1
ATOM 659 C CA . TYR A 1 86 ? -10.969 15.321 14.932 1.00 58.69 86 TYR A CA 1
ATOM 660 C C . TYR A 1 86 ? -11.714 15.614 13.633 1.00 58.69 86 TYR A C 1
ATOM 662 O O . TYR A 1 86 ? -11.209 15.367 12.541 1.00 58.69 86 TYR A O 1
ATOM 670 N N . GLY A 1 87 ? -12.940 16.105 13.759 1.00 65.19 87 GLY A N 1
ATOM 671 C CA . GLY A 1 87 ? -13.767 16.520 12.637 1.00 65.19 87 GLY A CA 1
ATOM 672 C C . GLY A 1 87 ? -14.961 17.314 13.144 1.00 65.19 87 GLY A C 1
ATOM 673 O O . GLY A 1 87 ? -15.457 17.070 14.245 1.00 65.19 87 GLY A O 1
ATOM 674 N N . PHE A 1 88 ? -15.406 18.291 12.362 1.00 70.88 88 PHE A N 1
ATOM 675 C CA . PHE A 1 88 ? -16.603 19.056 12.688 1.00 70.88 88 PHE A CA 1
ATOM 676 C C . PHE A 1 88 ? -17.835 18.150 12.537 1.00 70.88 88 PHE A C 1
ATOM 678 O O . PHE A 1 88 ? -17.989 17.496 11.508 1.00 70.88 88 PHE A O 1
ATOM 685 N N . ASN A 1 89 ? -18.700 18.096 13.555 1.00 75.62 89 ASN A N 1
ATOM 686 C CA . ASN A 1 89 ? -19.961 17.341 13.539 1.00 75.62 89 ASN A CA 1
ATOM 687 C C . ASN A 1 89 ? -19.848 15.838 13.209 1.00 75.62 89 ASN A C 1
ATOM 689 O O . ASN A 1 89 ? -20.681 15.319 12.470 1.00 75.62 89 ASN A O 1
ATOM 693 N N . ILE A 1 90 ? -18.869 15.111 13.763 1.00 76.69 90 ILE A N 1
ATOM 694 C CA . ILE A 1 90 ? -18.893 13.636 13.722 1.00 76.69 90 ILE A CA 1
ATOM 695 C C . ILE A 1 90 ? -19.732 13.129 14.908 1.00 76.69 90 ILE A C 1
ATOM 697 O O . ILE A 1 90 ? -19.297 13.291 16.052 1.00 76.69 90 ILE A O 1
ATOM 701 N N . PRO A 1 91 ? -20.917 12.525 14.676 1.00 80.94 91 PRO A N 1
ATOM 702 C CA . PRO A 1 91 ? -21.727 11.943 15.744 1.00 80.94 91 PRO A CA 1
ATOM 703 C C . PRO A 1 91 ? -20.941 10.910 16.560 1.00 80.94 91 PRO A C 1
ATOM 705 O O . PRO A 1 91 ? -20.083 10.214 16.015 1.00 80.94 91 PRO A O 1
ATOM 708 N N . ALA A 1 92 ? -21.231 10.793 17.860 1.00 81.19 92 ALA A N 1
ATOM 709 C CA . ALA A 1 92 ? -20.498 9.903 18.767 1.00 81.19 92 ALA A CA 1
ATOM 710 C C . ALA A 1 92 ? -20.513 8.431 18.306 1.00 81.19 92 ALA A C 1
ATOM 712 O O . ALA A 1 92 ? -19.504 7.740 18.410 1.00 81.19 92 ALA A O 1
ATOM 713 N N . ASP A 1 93 ? -21.622 7.977 17.722 1.00 83.12 93 ASP A N 1
ATOM 714 C CA . ASP A 1 93 ? -21.807 6.639 17.143 1.00 83.12 93 ASP A CA 1
ATOM 715 C C . ASP A 1 93 ? -21.058 6.425 15.812 1.00 83.12 93 ASP A C 1
ATOM 717 O O . ASP A 1 93 ? -20.990 5.302 15.314 1.00 83.12 93 ASP A O 1
ATOM 721 N N . ARG A 1 94 ? -20.474 7.483 15.235 1.00 78.31 94 ARG A N 1
ATOM 722 C CA . ARG A 1 94 ? -19.707 7.458 13.976 1.00 78.31 94 ARG A CA 1
ATOM 723 C C . ARG A 1 94 ? -18.238 7.828 14.152 1.00 78.31 94 ARG A C 1
ATOM 725 O O . ARG A 1 94 ? -17.519 7.982 13.165 1.00 78.31 94 ARG A O 1
ATOM 732 N N . GLN A 1 95 ? -17.774 7.973 15.390 1.00 78.69 95 GLN A N 1
ATOM 733 C CA . GLN A 1 95 ? -16.356 8.156 15.663 1.00 78.69 95 GLN A CA 1
ATOM 734 C C . GLN A 1 95 ? -15.594 6.875 15.307 1.00 78.69 95 GLN A C 1
ATOM 736 O O . GLN A 1 95 ? -15.919 5.781 15.762 1.00 78.69 95 GLN A O 1
ATOM 741 N N . VAL A 1 96 ? -14.567 7.015 14.474 1.00 81.12 96 VAL A N 1
ATOM 742 C CA . VAL A 1 96 ? -13.670 5.925 14.074 1.00 81.12 96 VAL A CA 1
ATOM 743 C C . VAL A 1 96 ? -12.320 6.036 14.788 1.00 81.12 96 VAL A C 1
ATOM 745 O O . VAL A 1 96 ? -12.036 6.997 15.489 1.00 81.12 96 VAL A O 1
ATOM 748 N N . THR A 1 97 ? -11.459 5.033 14.672 1.00 85.00 97 THR A N 1
ATOM 749 C CA . THR A 1 97 ? -10.099 5.098 15.231 1.00 85.00 97 THR A CA 1
ATOM 750 C C . THR A 1 97 ? -9.102 5.208 14.091 1.00 85.00 97 THR A C 1
ATOM 752 O O . THR A 1 97 ? -9.163 4.430 13.139 1.00 85.00 97 THR A O 1
ATOM 755 N N . GLY A 1 98 ? -8.194 6.177 14.185 1.00 88.44 98 GLY A N 1
ATOM 756 C CA . GLY A 1 98 ? -7.076 6.308 13.259 1.00 88.44 98 GLY A CA 1
ATOM 757 C C . GLY A 1 98 ? -5.874 5.476 13.701 1.00 88.44 98 GLY A C 1
ATOM 758 O O . GLY A 1 98 ? -5.844 4.888 14.782 1.00 88.44 98 GLY A O 1
ATOM 759 N N . PHE A 1 99 ? -4.841 5.457 12.871 1.00 92.75 99 PHE A N 1
ATOM 760 C CA . PHE A 1 99 ? -3.538 4.934 13.251 1.00 92.75 99 PHE A CA 1
ATOM 761 C C . PHE A 1 99 ? -2.433 5.760 12.600 1.00 92.75 99 PHE A C 1
ATOM 763 O O . PHE A 1 99 ? -2.664 6.470 11.624 1.00 92.75 99 PHE A O 1
ATOM 770 N N . LYS A 1 100 ? -1.220 5.617 13.125 1.00 93.06 100 LYS A N 1
ATOM 771 C CA . LYS A 1 100 ? 0.016 6.102 12.517 1.00 93.06 100 LYS A CA 1
ATOM 772 C C . LYS A 1 100 ? 0.873 4.950 12.021 1.00 93.06 100 LYS A C 1
ATOM 774 O O . LYS A 1 100 ? 0.908 3.868 12.623 1.00 93.06 100 LYS A O 1
ATOM 779 N N . TRP A 1 101 ? 1.582 5.209 10.929 1.00 95.25 101 TRP A N 1
ATOM 780 C CA . TRP A 1 101 ? 2.649 4.350 10.428 1.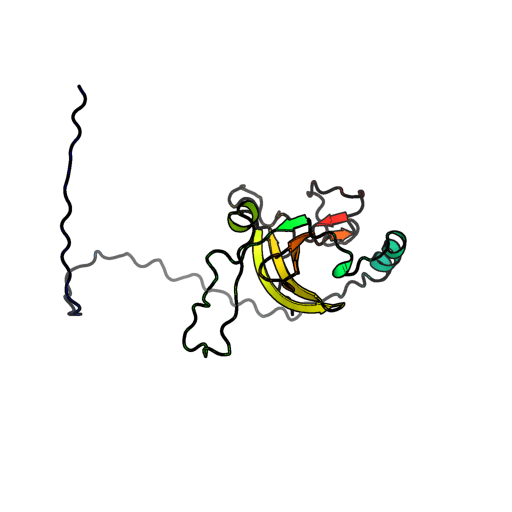00 95.25 101 TRP A CA 1
ATOM 781 C C . TRP A 1 101 ? 3.759 4.196 11.479 1.00 95.25 101 TRP A C 1
ATOM 783 O O . TRP A 1 101 ? 3.778 4.897 12.493 1.00 95.25 101 TRP A O 1
ATOM 793 N N . ASN A 1 102 ? 4.698 3.272 11.266 1.00 95.44 102 ASN A N 1
ATOM 794 C CA . ASN A 1 102 ? 5.901 3.277 12.096 1.00 95.44 102 ASN A CA 1
ATOM 795 C C . ASN A 1 102 ? 6.716 4.566 11.863 1.00 95.44 102 ASN A C 1
ATOM 797 O O . ASN A 1 102 ? 6.564 5.231 10.837 1.00 95.44 102 ASN A O 1
ATOM 801 N N . SER A 1 103 ? 7.607 4.901 12.800 1.00 93.31 103 SER A N 1
ATOM 802 C CA . SER A 1 103 ? 8.342 6.176 12.789 1.00 93.31 103 SER A CA 1
ATOM 803 C C . SER A 1 103 ? 9.078 6.453 11.474 1.00 93.31 103 SER A C 1
ATOM 805 O O . SER A 1 103 ? 9.037 7.573 10.976 1.00 93.31 103 SER A O 1
ATOM 807 N N . GLY A 1 104 ? 9.709 5.438 10.876 1.00 91.06 104 GLY A N 1
ATOM 808 C CA . GLY A 1 104 ? 10.435 5.596 9.613 1.00 91.06 104 GLY A CA 1
ATOM 809 C C . GLY A 1 104 ? 9.535 5.864 8.402 1.00 91.06 104 GLY A C 1
ATOM 810 O O . GLY A 1 104 ? 9.923 6.610 7.507 1.00 91.06 104 GLY A O 1
ATOM 811 N N . ASP A 1 105 ? 8.339 5.276 8.361 1.00 92.81 105 ASP A N 1
ATOM 812 C CA . ASP A 1 105 ? 7.393 5.499 7.265 1.00 92.81 105 ASP A CA 1
ATOM 813 C C . ASP A 1 105 ? 6.590 6.793 7.442 1.00 92.81 105 ASP A C 1
ATOM 815 O O . ASP A 1 105 ? 6.241 7.423 6.450 1.00 92.81 105 ASP A O 1
ATOM 819 N N . GLU A 1 106 ? 6.316 7.204 8.682 1.00 90.56 106 GLU A N 1
ATOM 820 C CA . GLU A 1 106 ? 5.660 8.479 9.001 1.00 90.56 106 GLU A CA 1
ATOM 821 C C . GLU A 1 106 ? 6.549 9.681 8.649 1.00 90.56 106 GLU A C 1
ATOM 823 O O . GLU A 1 106 ? 6.069 10.675 8.114 1.00 90.56 106 GLU A O 1
ATOM 828 N N . GLN A 1 107 ? 7.854 9.578 8.912 1.00 88.88 107 GLN A N 1
ATOM 829 C CA . GLN A 1 107 ? 8.806 10.685 8.756 1.00 88.88 107 GLN A CA 1
ATOM 830 C C . GLN A 1 107 ? 9.464 10.733 7.372 1.00 88.88 107 GLN A C 1
ATOM 832 O O . GLN A 1 107 ? 10.373 11.529 7.138 1.00 88.88 107 GLN A O 1
ATOM 837 N N . THR A 1 108 ? 9.053 9.868 6.442 1.00 85.75 108 THR A N 1
ATOM 838 C CA . THR A 1 108 ? 9.712 9.786 5.139 1.00 85.75 108 THR A CA 1
ATOM 839 C C . THR A 1 108 ? 9.508 11.062 4.315 1.00 85.75 108 THR A C 1
ATOM 841 O O . THR A 1 108 ? 8.395 11.541 4.086 1.00 85.75 108 THR A O 1
ATOM 844 N N . THR A 1 109 ? 10.608 11.603 3.799 1.00 83.50 109 THR A N 1
ATOM 845 C CA . THR A 1 109 ? 10.601 12.702 2.825 1.00 83.50 109 THR A CA 1
ATOM 846 C C . THR A 1 109 ? 10.510 12.213 1.388 1.00 83.50 109 THR A C 1
ATOM 848 O O . THR A 1 109 ? 10.398 13.031 0.491 1.00 83.50 109 THR A O 1
ATOM 851 N N . ASP A 1 110 ? 10.548 10.899 1.170 1.00 80.44 110 ASP A N 1
ATOM 852 C CA . ASP A 1 110 ? 10.705 10.307 -0.161 1.00 80.44 110 ASP A CA 1
ATOM 853 C C . ASP A 1 110 ? 9.394 9.769 -0.733 1.00 80.44 110 ASP A C 1
ATOM 855 O O . ASP A 1 110 ? 9.331 9.389 -1.900 1.00 80.44 110 ASP A O 1
ATOM 859 N N . TRP A 1 111 ? 8.356 9.672 0.097 1.00 86.25 111 TRP A N 1
ATOM 860 C CA . TRP A 1 111 ? 7.058 9.130 -0.280 1.00 86.25 111 TRP A CA 1
ATOM 861 C C . TRP A 1 111 ? 5.941 10.043 0.205 1.00 86.25 111 TRP A C 1
ATOM 863 O O . TRP A 1 111 ? 5.996 10.603 1.304 1.00 86.25 111 TRP A O 1
ATOM 873 N N . ARG A 1 112 ? 4.904 10.169 -0.620 1.00 87.25 112 ARG A N 1
ATOM 874 C CA . ARG A 1 112 ? 3.690 10.912 -0.290 1.00 87.25 112 ARG A CA 1
ATOM 875 C C . ARG A 1 112 ? 2.475 10.007 -0.481 1.00 87.25 112 ARG A C 1
ATOM 877 O O . ARG A 1 112 ? 2.339 9.435 -1.566 1.00 87.25 112 ARG A O 1
ATOM 884 N N . PRO A 1 113 ? 1.638 9.816 0.555 1.00 90.25 113 PRO A N 1
ATOM 885 C CA . PRO A 1 113 ? 0.388 9.086 0.404 1.00 90.25 113 PRO A CA 1
ATOM 886 C C . PRO A 1 113 ? -0.594 9.938 -0.408 1.00 90.25 113 PRO A C 1
ATOM 888 O O . PRO A 1 113 ? -0.580 11.163 -0.287 1.00 90.25 113 PRO A O 1
ATOM 891 N N . GLN A 1 114 ? -1.429 9.308 -1.234 1.00 89.00 114 GLN A N 1
ATOM 892 C CA . GLN A 1 114 ? -2.339 10.031 -2.132 1.00 89.00 114 GLN A CA 1
ATOM 893 C C . GLN A 1 114 ? -3.779 9.511 -2.086 1.00 89.00 114 GLN A C 1
ATOM 895 O O . GLN A 1 114 ? -4.707 10.313 -2.042 1.00 89.00 114 GLN A O 1
ATOM 900 N N . GLY A 1 115 ? -3.982 8.195 -2.063 1.00 91.81 115 GLY A N 1
ATOM 901 C CA . GLY A 1 115 ? -5.307 7.581 -2.004 1.00 91.81 115 GLY A CA 1
ATOM 902 C C . GLY A 1 115 ? -5.438 6.594 -0.853 1.00 91.81 115 GLY A C 1
ATOM 903 O O . GLY A 1 115 ? -4.453 5.978 -0.439 1.00 91.81 115 GLY A O 1
ATOM 904 N N . ILE A 1 116 ? -6.662 6.425 -0.355 1.00 94.38 116 ILE A N 1
ATOM 905 C CA . ILE A 1 116 ? -7.014 5.424 0.652 1.00 94.38 116 ILE A CA 1
ATOM 906 C C . ILE A 1 116 ? -8.364 4.788 0.313 1.00 94.38 116 ILE A C 1
ATOM 908 O O . ILE A 1 116 ? -9.324 5.496 0.027 1.00 94.38 116 ILE A O 1
ATOM 912 N N . THR A 1 117 ? -8.439 3.460 0.386 1.00 95.81 117 THR A N 1
ATOM 913 C CA . THR A 1 117 ? -9.701 2.707 0.345 1.00 95.81 117 THR A CA 1
ATOM 914 C C . THR A 1 117 ? -9.695 1.595 1.392 1.00 95.81 117 THR A C 1
ATOM 916 O O . THR A 1 117 ? -8.642 1.243 1.932 1.00 95.81 117 THR A O 1
ATOM 919 N N . GLY A 1 118 ? -10.869 1.042 1.688 1.00 95.69 118 GLY A N 1
ATOM 920 C CA . GLY A 1 118 ? -11.054 -0.076 2.602 1.00 95.69 118 GLY A CA 1
ATOM 921 C C . GLY A 1 118 ? -11.846 -1.212 1.966 1.00 95.69 118 GLY A C 1
ATOM 922 O O . GLY A 1 118 ? -12.769 -0.982 1.194 1.00 95.69 118 GLY A O 1
ATOM 923 N N . PHE A 1 119 ? -11.503 -2.449 2.317 1.00 97.25 119 PHE A N 1
ATOM 924 C CA . PHE A 1 119 ? -12.2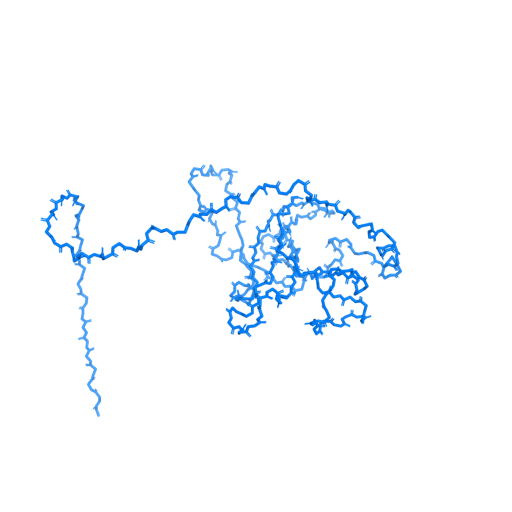00 -3.640 1.832 1.00 97.25 119 PHE A CA 1
ATOM 925 C C . PHE A 1 119 ? -12.132 -4.785 2.849 1.00 97.25 119 PHE A C 1
ATOM 927 O O . PHE A 1 119 ? -11.377 -4.740 3.825 1.00 97.25 119 PHE A O 1
ATOM 934 N N . GLN A 1 120 ? -12.929 -5.831 2.625 1.00 97.38 120 GLN A N 1
ATOM 935 C CA . GLN A 1 120 ? -12.910 -7.050 3.433 1.00 97.38 120 GLN A CA 1
ATOM 936 C C . GLN A 1 120 ? -12.487 -8.248 2.588 1.00 97.38 120 GLN A C 1
ATOM 938 O O . GLN A 1 120 ? -12.896 -8.379 1.437 1.00 97.38 120 GLN A O 1
ATOM 943 N N . TRP A 1 121 ? -11.677 -9.137 3.162 1.00 97.25 121 TRP A N 1
ATOM 944 C CA . TRP A 1 121 ? -11.269 -10.380 2.510 1.00 97.25 121 TRP A CA 1
ATOM 945 C C . TRP A 1 121 ? -10.985 -11.466 3.543 1.00 97.25 121 TRP A C 1
ATOM 947 O O . TRP A 1 121 ? -10.206 -11.252 4.470 1.00 97.25 121 TRP A O 1
ATOM 957 N N . GLY A 1 122 ? -11.588 -12.647 3.381 1.00 95.69 122 GLY A N 1
ATOM 958 C CA . GLY A 1 122 ? -11.339 -13.793 4.265 1.00 95.69 122 GLY A CA 1
ATOM 959 C C . GLY A 1 122 ? -11.582 -13.491 5.750 1.00 95.69 122 GLY A C 1
ATOM 960 O O . GLY A 1 122 ? -10.774 -13.880 6.587 1.00 95.69 122 GLY A O 1
ATOM 961 N N . GLY A 1 123 ? -12.635 -12.728 6.068 1.00 97.00 123 GLY A N 1
ATOM 962 C CA . GLY A 1 123 ? -12.974 -12.325 7.441 1.00 97.00 123 GLY A CA 1
ATOM 963 C C . GLY A 1 123 ? -12.081 -11.233 8.046 1.00 97.00 123 GLY A C 1
ATOM 964 O O . GLY A 1 123 ? -12.281 -10.860 9.199 1.00 97.00 123 GLY A O 1
ATOM 965 N N . ARG A 1 124 ? -11.111 -10.702 7.291 1.00 97.94 124 ARG A N 1
ATOM 966 C CA . ARG A 1 124 ? -10.225 -9.609 7.716 1.00 97.94 124 ARG A CA 1
ATOM 967 C C . ARG A 1 124 ? -10.617 -8.295 7.053 1.00 97.94 124 ARG A C 1
ATOM 969 O O . ARG A 1 124 ? -11.134 -8.280 5.935 1.00 97.94 124 ARG A O 1
ATOM 976 N N . ARG A 1 125 ? -10.362 -7.192 7.755 1.00 97.69 125 ARG A N 1
ATOM 977 C CA . ARG A 1 125 ? -10.605 -5.821 7.293 1.00 97.69 125 ARG A CA 1
ATOM 978 C C . ARG A 1 125 ? -9.280 -5.194 6.900 1.00 97.69 125 ARG A C 1
ATOM 980 O O . ARG A 1 125 ? -8.353 -5.165 7.708 1.00 97.69 125 ARG A O 1
ATOM 987 N N . PHE A 1 126 ? -9.209 -4.675 5.685 1.00 98.06 126 PHE A N 1
ATOM 988 C CA . PHE A 1 126 ? -7.996 -4.090 5.143 1.00 98.06 126 PHE A CA 1
ATOM 989 C C . PHE A 1 126 ? -8.207 -2.642 4.725 1.00 98.06 126 PHE A C 1
ATOM 991 O O . PHE A 1 126 ? -9.289 -2.266 4.277 1.00 98.06 126 PHE A O 1
ATOM 998 N N . LEU A 1 127 ? -7.136 -1.859 4.818 1.00 97.31 127 LEU A N 1
ATOM 999 C CA . LEU A 1 127 ? -6.986 -0.606 4.093 1.00 97.31 127 LEU A CA 1
ATOM 1000 C C . LEU A 1 127 ? -5.908 -0.770 3.023 1.00 97.31 127 LEU A C 1
ATOM 1002 O O . LEU A 1 127 ? -4.901 -1.453 3.234 1.00 97.31 127 LEU A O 1
ATOM 1006 N N . LEU A 1 128 ? -6.118 -0.110 1.891 1.00 97.19 128 LEU A N 1
ATOM 1007 C CA . LEU A 1 128 ? -5.109 0.111 0.865 1.00 97.19 128 LEU A CA 1
ATOM 1008 C C . LEU A 1 128 ? -4.784 1.595 0.817 1.00 97.19 128 LEU A C 1
ATOM 1010 O O . LEU A 1 128 ? -5.682 2.415 0.658 1.00 97.19 128 LEU A O 1
ATOM 1014 N N . THR A 1 129 ? -3.503 1.934 0.929 1.00 96.56 129 THR A N 1
ATOM 1015 C CA . THR A 1 129 ? -3.024 3.314 0.774 1.00 96.56 129 THR A CA 1
ATOM 1016 C C . THR A 1 129 ? -2.055 3.389 -0.391 1.00 96.56 129 THR A C 1
ATOM 1018 O O . THR A 1 129 ? -1.066 2.657 -0.402 1.00 96.56 129 THR A O 1
ATOM 1021 N N . THR A 1 130 ? -2.310 4.254 -1.370 1.00 94.62 130 THR A N 1
ATOM 1022 C CA . THR A 1 130 ? -1.381 4.489 -2.481 1.00 94.62 130 THR A CA 1
ATOM 1023 C C . THR A 1 130 ? -0.352 5.545 -2.099 1.00 94.62 130 THR A C 1
ATOM 1025 O O . THR A 1 130 ? -0.656 6.510 -1.397 1.00 94.62 130 THR A O 1
ATOM 1028 N N . TRP A 1 131 ? 0.878 5.360 -2.570 1.00 92.00 131 TRP A N 1
ATOM 1029 C CA . TRP A 1 131 ? 1.978 6.296 -2.376 1.00 92.00 131 TRP A CA 1
ATOM 1030 C C . TRP A 1 131 ? 2.730 6.476 -3.677 1.00 92.00 131 TRP A C 1
ATOM 1032 O O . TRP A 1 131 ? 3.026 5.493 -4.361 1.00 92.00 131 TRP A O 1
ATOM 1042 N N . TYR A 1 132 ? 3.140 7.703 -3.958 1.00 86.94 132 TYR A N 1
ATOM 1043 C CA . TYR A 1 132 ? 4.118 7.975 -4.999 1.00 86.94 132 TYR A CA 1
ATOM 1044 C C . TYR A 1 132 ? 5.430 8.418 -4.372 1.00 86.94 132 TYR A C 1
ATOM 1046 O O . TYR A 1 132 ? 5.465 9.073 -3.324 1.00 86.94 132 TYR A O 1
ATOM 1054 N N . GLY A 1 133 ? 6.522 8.008 -5.006 1.00 79.06 133 GLY A N 1
ATOM 1055 C CA . GLY A 1 133 ? 7.829 8.540 -4.695 1.00 79.06 133 GLY A CA 1
ATOM 1056 C C . GLY A 1 133 ? 7.852 10.015 -5.069 1.00 79.06 133 GLY A C 1
ATOM 1057 O O . GLY A 1 133 ? 7.476 10.377 -6.180 1.00 79.06 133 GLY A O 1
ATOM 1058 N N . ILE A 1 134 ? 8.329 10.852 -4.165 1.00 72.94 134 ILE A N 1
ATOM 1059 C CA . ILE A 1 134 ? 8.845 12.164 -4.525 1.00 72.94 134 ILE A CA 1
ATOM 1060 C C . ILE A 1 134 ? 10.360 11.982 -4.561 1.00 72.94 134 ILE A C 1
ATOM 1062 O O . ILE A 1 134 ? 10.958 11.506 -3.598 1.00 72.94 134 ILE A O 1
ATOM 1066 N N . GLY A 1 135 ? 10.976 12.171 -5.732 1.00 58.94 135 GLY A N 1
ATOM 1067 C CA . GLY A 1 135 ? 12.437 12.078 -5.856 1.00 58.94 135 GLY A CA 1
ATOM 1068 C C . GLY A 1 135 ? 13.125 13.038 -4.873 1.00 58.94 135 GLY A C 1
ATOM 1069 O O . GLY A 1 135 ? 12.448 13.906 -4.317 1.00 58.94 135 GLY A O 1
ATOM 1070 N N . PRO A 1 136 ? 14.445 12.921 -4.632 1.00 52.66 136 PRO A N 1
ATOM 1071 C CA . PRO A 1 136 ? 15.140 13.927 -3.834 1.00 52.66 136 PRO A CA 1
ATOM 1072 C C . PRO A 1 136 ? 14.845 15.296 -4.448 1.00 52.66 136 PRO A C 1
ATOM 1074 O O . PRO A 1 136 ? 15.068 15.505 -5.639 1.00 52.66 136 PRO A O 1
ATOM 1077 N N . ALA A 1 137 ? 14.276 16.195 -3.649 1.00 49.53 137 ALA A N 1
ATOM 1078 C CA . ALA A 1 137 ? 13.642 17.418 -4.129 1.00 49.53 137 ALA A CA 1
ATOM 1079 C C . ALA A 1 137 ? 14.618 18.423 -4.786 1.00 49.53 137 ALA A C 1
ATOM 1081 O O . ALA A 1 137 ? 14.188 19.490 -5.214 1.00 49.53 137 ALA A O 1
ATOM 1082 N N . GLN A 1 138 ? 15.920 18.117 -4.873 1.00 48.84 138 GLN A N 1
ATOM 1083 C CA . GLN A 1 138 ? 16.963 19.011 -5.379 1.00 48.84 138 GLN A CA 1
ATOM 1084 C C . GLN A 1 138 ? 18.136 18.247 -6.030 1.00 48.84 138 GLN A C 1
ATOM 1086 O O . GLN A 1 138 ? 19.267 18.318 -5.554 1.00 48.84 138 GLN A O 1
ATOM 1091 N N . ILE A 1 139 ? 17.910 17.529 -7.135 1.00 45.16 139 ILE A N 1
ATOM 1092 C CA . ILE A 1 139 ? 19.009 17.201 -8.065 1.00 45.16 139 ILE A CA 1
ATOM 1093 C C . ILE A 1 139 ? 18.782 17.992 -9.362 1.00 45.16 139 ILE A C 1
ATOM 1095 O O . ILE A 1 139 ? 17.815 17.711 -10.075 1.00 45.16 139 ILE A O 1
ATOM 1099 N N . PRO A 1 140 ? 19.641 18.980 -9.688 1.00 38.19 140 PRO A N 1
ATOM 1100 C CA . PRO A 1 140 ? 19.584 19.685 -10.966 1.00 38.19 140 PRO A CA 1
ATOM 1101 C C . PRO A 1 140 ? 19.622 18.698 -12.145 1.00 38.19 140 PRO A C 1
ATOM 1103 O O . PRO A 1 140 ? 20.483 17.821 -12.193 1.00 38.19 140 PRO A O 1
ATOM 1106 N N . GLY A 1 141 ? 18.681 18.825 -13.087 1.00 42.25 141 GLY A N 1
ATOM 1107 C CA . GLY A 1 141 ? 18.581 17.956 -14.271 1.00 42.25 141 GLY A CA 1
ATOM 1108 C C . GLY A 1 141 ? 17.765 16.667 -14.087 1.00 42.25 141 GLY A C 1
ATOM 1109 O O . GLY A 1 141 ? 17.786 15.805 -14.965 1.00 42.25 141 GLY A O 1
ATOM 1110 N N . VAL A 1 142 ? 17.048 16.514 -12.967 1.00 45.25 142 VAL A N 1
ATOM 1111 C CA . VAL A 1 142 ? 16.239 15.323 -12.656 1.00 45.25 142 VAL A CA 1
ATOM 1112 C C . VAL A 1 142 ? 14.783 15.706 -12.367 1.00 45.25 142 VAL A C 1
ATOM 1114 O O . VAL A 1 142 ? 14.273 15.544 -11.261 1.00 45.25 142 VAL A O 1
ATOM 1117 N N . GLU A 1 143 ? 14.072 16.184 -13.386 1.00 43.97 143 GLU A N 1
ATOM 1118 C CA . GLU A 1 143 ? 12.610 16.098 -13.374 1.00 43.97 143 GLU A CA 1
ATOM 1119 C C . GLU A 1 143 ? 12.198 14.617 -13.526 1.00 43.97 143 GLU A C 1
ATOM 1121 O O . GLU A 1 143 ? 12.737 13.887 -14.358 1.00 43.97 143 GLU A O 1
ATOM 1126 N N . ASN A 1 144 ? 11.237 14.152 -12.719 1.00 48.38 144 ASN A N 1
ATOM 1127 C CA . ASN A 1 144 ? 10.499 12.890 -12.917 1.00 48.38 144 ASN A CA 1
ATOM 1128 C C . ASN A 1 144 ? 11.233 11.539 -12.712 1.00 48.38 144 ASN A C 1
ATOM 1130 O O . ASN A 1 144 ? 10.720 10.499 -13.126 1.00 48.38 144 ASN A O 1
ATOM 1134 N N . LYS A 1 145 ? 12.371 11.474 -12.001 1.00 57.69 145 LYS A N 1
ATOM 1135 C CA . LYS A 1 145 ? 13.024 10.184 -11.641 1.00 57.69 145 LYS A CA 1
ATOM 1136 C C . LYS A 1 145 ? 12.691 9.721 -10.221 1.00 57.69 145 LYS A C 1
ATOM 1138 O O . LYS A 1 145 ? 13.565 9.557 -9.371 1.00 57.69 145 LYS A O 1
ATOM 1143 N N . HIS A 1 146 ? 11.407 9.542 -9.932 1.00 65.31 146 HIS A N 1
ATOM 1144 C CA . HIS A 1 146 ? 10.960 9.128 -8.603 1.00 65.31 146 HIS A CA 1
ATOM 1145 C C . HIS A 1 146 ? 10.979 7.601 -8.399 1.00 65.31 146 HIS A C 1
ATOM 1147 O O . HIS A 1 146 ? 10.999 6.819 -9.350 1.00 65.31 146 HIS A O 1
ATOM 1153 N N . LYS A 1 147 ? 10.939 7.164 -7.129 1.00 73.81 147 LYS A N 1
ATOM 1154 C CA . LYS A 1 147 ? 11.029 5.754 -6.673 1.00 73.81 147 LYS A CA 1
ATOM 1155 C C . LYS A 1 147 ? 9.877 4.841 -7.141 1.00 73.81 147 LYS A C 1
ATOM 1157 O O . LYS A 1 147 ? 9.840 3.666 -6.786 1.00 73.81 147 LYS A O 1
ATOM 1162 N N . GLY A 1 148 ? 8.959 5.374 -7.943 1.00 83.25 148 GLY A N 1
ATOM 1163 C CA . GLY A 1 148 ? 7.780 4.699 -8.465 1.00 83.25 148 GLY A CA 1
ATOM 1164 C C . GLY A 1 148 ? 6.525 4.886 -7.617 1.00 83.25 148 GLY A C 1
ATOM 1165 O O . GLY A 1 148 ? 6.431 5.838 -6.840 1.00 83.25 148 GLY A O 1
ATOM 1166 N N . VAL A 1 149 ? 5.575 3.969 -7.782 1.00 88.25 149 VAL A N 1
ATOM 1167 C CA . VAL A 1 149 ? 4.328 3.871 -7.016 1.00 88.25 149 VAL A CA 1
ATOM 1168 C C . VAL A 1 149 ? 4.368 2.629 -6.143 1.00 88.25 149 VAL A C 1
ATOM 1170 O O . VAL A 1 149 ? 4.807 1.565 -6.576 1.00 88.25 149 VAL A O 1
ATOM 1173 N N . ARG A 1 150 ? 3.869 2.740 -4.916 1.00 92.31 150 ARG A N 1
ATOM 1174 C CA . ARG A 1 150 ? 3.643 1.591 -4.036 1.00 92.31 150 ARG A CA 1
ATOM 1175 C C . ARG A 1 150 ? 2.262 1.660 -3.404 1.00 92.31 150 ARG A C 1
ATOM 1177 O O . ARG A 1 150 ? 1.688 2.737 -3.259 1.00 92.31 150 ARG A O 1
ATOM 1184 N N . VAL A 1 151 ? 1.770 0.511 -2.965 1.00 95.75 151 VAL A N 1
ATOM 1185 C CA . VAL A 1 151 ? 0.578 0.403 -2.122 1.00 95.75 151 VAL A CA 1
ATOM 1186 C C . VAL A 1 151 ? 0.954 -0.144 -0.752 1.00 95.75 151 VAL A C 1
ATOM 1188 O O . VAL A 1 151 ? 1.817 -1.012 -0.639 1.00 95.75 151 VAL A O 1
ATOM 1191 N N . SER A 1 152 ? 0.321 0.349 0.304 1.00 97.62 152 SER A N 1
ATOM 1192 C CA . SER A 1 152 ? 0.343 -0.295 1.616 1.00 97.62 152 SER A CA 1
ATOM 1193 C C . SER A 1 152 ? -0.906 -1.132 1.770 1.00 97.62 152 SER A C 1
ATOM 1195 O O . SER A 1 152 ? -1.997 -0.575 1.749 1.00 97.62 152 SER A O 1
ATOM 1197 N N . LEU A 1 153 ? -0.750 -2.436 1.976 1.00 98.25 153 LEU A N 1
ATOM 1198 C CA . LEU A 1 153 ? -1.829 -3.281 2.474 1.00 98.25 153 LEU A CA 1
ATOM 1199 C C . LEU A 1 153 ? -1.756 -3.293 4.001 1.00 98.25 153 LEU A C 1
ATOM 1201 O O . LEU A 1 153 ? -0.760 -3.763 4.557 1.00 98.25 153 LEU A O 1
ATOM 1205 N N . VAL A 1 154 ? -2.785 -2.773 4.660 1.00 98.38 154 VAL A N 1
ATOM 1206 C CA . VAL A 1 154 ? -2.865 -2.632 6.119 1.00 98.38 154 VAL A CA 1
ATOM 1207 C C . VAL A 1 154 ? -3.989 -3.509 6.637 1.00 98.38 154 VAL A C 1
ATOM 1209 O O . VAL A 1 154 ? -5.123 -3.350 6.204 1.00 98.38 154 VAL A O 1
ATOM 1212 N N . ASP A 1 155 ? -3.701 -4.411 7.567 1.00 98.25 155 ASP A N 1
ATOM 1213 C CA . ASP A 1 155 ? -4.726 -5.149 8.299 1.00 98.25 155 ASP A CA 1
ATOM 1214 C C . ASP A 1 155 ? -5.165 -4.353 9.530 1.00 98.25 155 ASP A C 1
ATOM 1216 O O . ASP A 1 155 ? -4.370 -4.110 10.440 1.00 98.25 155 ASP A O 1
ATOM 1220 N N . ILE A 1 156 ? -6.440 -3.970 9.540 1.00 96.94 156 ILE A N 1
ATOM 1221 C CA . ILE A 1 156 ? -7.110 -3.233 10.616 1.00 96.94 156 ILE A CA 1
ATOM 1222 C C . ILE A 1 156 ? -8.179 -4.089 11.312 1.00 96.94 156 ILE A C 1
ATOM 1224 O O . ILE A 1 156 ? -9.101 -3.573 11.946 1.00 96.94 156 ILE A O 1
ATOM 1228 N N . THR A 1 157 ? -8.093 -5.415 11.182 1.00 96.81 157 THR A N 1
ATOM 1229 C CA . THR A 1 157 ? -9.009 -6.346 11.853 1.00 96.81 157 THR A CA 1
ATOM 1230 C C . THR A 1 157 ? -8.963 -6.157 13.365 1.00 96.81 157 THR A C 1
ATOM 1232 O O . THR A 1 157 ? -10.021 -6.065 13.986 1.00 96.81 157 THR A O 1
ATOM 1235 N N . ASP A 1 158 ? -7.763 -6.001 13.929 1.00 95.50 158 ASP A N 1
ATOM 1236 C CA . ASP A 1 158 ? -7.533 -5.620 15.321 1.00 95.50 158 ASP A CA 1
ATOM 1237 C C . ASP A 1 158 ? -6.718 -4.319 15.385 1.00 95.50 158 ASP A C 1
ATOM 1239 O O . ASP A 1 158 ? -5.523 -4.292 15.084 1.00 95.50 158 ASP A O 1
ATOM 1243 N N . MET A 1 159 ? -7.359 -3.233 15.824 1.00 93.12 159 MET A N 1
ATOM 1244 C CA . MET A 1 159 ? -6.721 -1.917 15.961 1.00 93.12 159 MET A CA 1
ATOM 1245 C C . MET A 1 159 ? -5.644 -1.869 17.058 1.00 93.12 159 MET A C 1
ATOM 1247 O O . MET A 1 159 ? -4.887 -0.899 17.127 1.00 93.12 159 MET A O 1
ATOM 1251 N N . ASN A 1 160 ? -5.543 -2.891 17.913 1.00 94.12 160 ASN A N 1
ATOM 1252 C CA . ASN A 1 160 ? -4.449 -3.033 18.875 1.00 94.12 160 ASN A CA 1
ATOM 1253 C C . ASN A 1 160 ? -3.235 -3.779 18.291 1.00 94.12 160 ASN A C 1
ATOM 1255 O O . ASN A 1 160 ? -2.157 -3.727 18.880 1.00 94.12 160 ASN A O 1
ATOM 1259 N N . ASN A 1 161 ? -3.376 -4.426 17.129 1.00 96.31 161 ASN A N 1
ATOM 1260 C CA . ASN A 1 161 ? -2.315 -5.180 16.461 1.00 96.31 161 ASN A CA 1
ATOM 1261 C C . ASN A 1 161 ? -2.310 -4.925 14.944 1.00 96.31 161 ASN A C 1
ATOM 1263 O O . ASN A 1 161 ? -2.454 -5.834 14.126 1.00 96.31 161 ASN A O 1
ATOM 1267 N N . ILE A 1 162 ? -2.122 -3.663 14.565 1.00 97.88 162 ILE A N 1
ATOM 1268 C CA . ILE A 1 162 ? -2.149 -3.242 13.163 1.00 97.88 162 ILE A CA 1
ATOM 1269 C C . ILE A 1 162 ? -0.846 -3.663 12.482 1.00 97.88 162 ILE A C 1
ATOM 1271 O O . ILE A 1 162 ? 0.245 -3.225 12.865 1.00 97.88 162 ILE A O 1
ATOM 1275 N N . LYS A 1 163 ? -0.953 -4.482 11.434 1.00 98.50 163 LYS A N 1
ATOM 1276 C CA . LYS A 1 163 ? 0.183 -4.900 10.602 1.00 98.50 163 LYS A CA 1
ATOM 1277 C C . LYS A 1 163 ? 0.010 -4.408 9.178 1.00 98.50 163 LYS A C 1
ATOM 1279 O O . LYS A 1 163 ? -1.104 -4.335 8.673 1.00 98.50 163 LYS A O 1
ATOM 1284 N N . TYR A 1 164 ? 1.114 -4.106 8.507 1.00 98.56 164 TYR A N 1
ATOM 1285 C CA . TYR A 1 164 ? 1.071 -3.711 7.104 1.00 98.56 164 TYR A CA 1
ATOM 1286 C C . TYR A 1 164 ? 2.307 -4.139 6.323 1.00 98.56 164 TYR A C 1
ATOM 1288 O O . TYR A 1 164 ? 3.332 -4.530 6.886 1.00 98.56 164 TYR A O 1
ATOM 1296 N N . ARG A 1 165 ? 2.204 -4.051 4.997 1.00 98.25 165 ARG A N 1
ATOM 1297 C CA . ARG A 1 165 ? 3.322 -4.194 4.065 1.00 98.25 165 ARG A CA 1
ATOM 1298 C C . ARG A 1 165 ? 3.199 -3.169 2.946 1.00 98.25 165 ARG A C 1
ATOM 1300 O O . ARG A 1 165 ? 2.134 -3.021 2.358 1.00 98.25 165 ARG A O 1
ATOM 1307 N N . HIS A 1 166 ? 4.318 -2.526 2.626 1.00 95.88 166 HIS A N 1
ATOM 1308 C CA . HIS A 1 166 ? 4.486 -1.772 1.384 1.00 95.88 166 HIS A CA 1
ATOM 1309 C C . HIS A 1 166 ? 4.782 -2.730 0.230 1.00 95.88 166 HIS A C 1
ATOM 1311 O O . HIS A 1 166 ? 5.639 -3.605 0.359 1.00 95.88 166 HIS A O 1
ATOM 1317 N N . ILE A 1 167 ? 4.093 -2.550 -0.889 1.00 94.69 167 ILE A N 1
ATOM 1318 C CA . ILE A 1 167 ? 4.184 -3.364 -2.100 1.00 94.69 167 ILE A CA 1
ATOM 1319 C C . ILE A 1 167 ? 4.472 -2.407 -3.254 1.00 94.69 167 ILE A C 1
ATOM 1321 O O . ILE A 1 167 ? 3.658 -1.536 -3.551 1.00 94.69 167 ILE A O 1
ATOM 1325 N N . LEU A 1 168 ? 5.645 -2.532 -3.871 1.00 90.75 168 LEU A N 1
ATOM 1326 C CA . LEU A 1 168 ? 6.023 -1.726 -5.031 1.00 90.75 168 LEU A CA 1
ATOM 1327 C C . LEU A 1 168 ? 5.241 -2.198 -6.262 1.00 90.75 168 LEU A C 1
ATOM 1329 O O . LEU A 1 168 ? 5.176 -3.400 -6.516 1.00 90.75 168 LEU A O 1
ATOM 1333 N N . LEU A 1 169 ? 4.677 -1.263 -7.025 1.00 88.75 169 LEU A N 1
ATOM 1334 C CA . LEU A 1 169 ? 4.101 -1.562 -8.330 1.00 88.75 169 LEU A CA 1
ATOM 1335 C C . LEU A 1 169 ? 5.206 -1.551 -9.380 1.00 88.75 169 LEU A C 1
ATOM 1337 O O . LEU A 1 169 ? 6.006 -0.613 -9.464 1.00 88.75 169 LEU A O 1
ATOM 1341 N N . VAL A 1 170 ? 5.238 -2.608 -10.180 1.00 86.56 170 VAL A N 1
ATOM 1342 C CA . VAL A 1 170 ? 6.259 -2.829 -11.198 1.00 86.56 170 VAL A CA 1
ATOM 1343 C C . VAL A 1 170 ? 5.619 -3.082 -12.557 1.00 86.56 170 VAL A C 1
ATOM 1345 O O . VAL A 1 170 ? 4.465 -3.492 -12.640 1.00 86.56 170 VAL A O 1
ATOM 1348 N N . GLN A 1 171 ? 6.385 -2.821 -13.606 1.00 83.12 171 GLN A N 1
ATOM 1349 C CA . GLN A 1 171 ? 6.056 -3.075 -15.005 1.00 83.12 171 GLN A CA 1
ATOM 1350 C C . GLN A 1 171 ? 7.184 -3.882 -15.657 1.00 83.12 171 GLN A C 1
ATOM 1352 O O . GLN A 1 171 ? 8.323 -3.857 -15.175 1.00 83.12 171 GLN A O 1
ATOM 1357 N N . ASP A 1 172 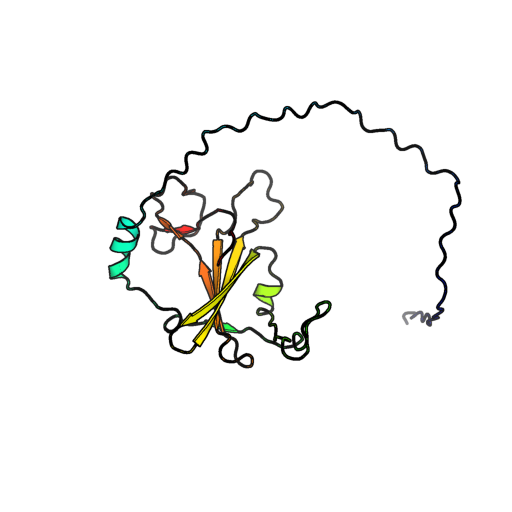? 6.863 -4.583 -16.745 1.00 83.06 172 ASP A N 1
ATOM 1358 C CA . ASP A 1 172 ? 7.852 -5.213 -17.626 1.00 83.06 172 ASP A CA 1
ATOM 1359 C C . ASP A 1 172 ? 8.820 -4.141 -18.158 1.00 83.06 172 ASP A C 1
ATOM 1361 O O . ASP A 1 172 ? 8.396 -3.047 -18.539 1.00 83.06 172 ASP A O 1
ATOM 1365 N N . LYS A 1 173 ? 10.123 -4.430 -18.199 1.00 83.12 173 LYS A N 1
ATOM 1366 C CA . LYS A 1 173 ? 11.108 -3.512 -18.794 1.00 83.12 173 LYS A CA 1
ATOM 1367 C C . LYS A 1 173 ? 10.927 -3.320 -20.300 1.00 83.12 173 LYS A C 1
ATOM 1369 O O . LYS A 1 173 ? 11.357 -2.302 -20.830 1.00 83.12 173 LYS A O 1
ATOM 1374 N N . ASN A 1 174 ? 10.264 -4.254 -20.979 1.00 82.31 174 ASN A N 1
ATOM 1375 C CA . ASN A 1 174 ? 9.892 -4.120 -22.386 1.00 82.31 174 ASN A CA 1
ATOM 1376 C C . ASN A 1 174 ? 8.661 -3.223 -22.592 1.00 82.31 174 ASN A C 1
ATOM 1378 O O . ASN A 1 174 ? 8.307 -2.915 -23.731 1.00 82.31 174 ASN A O 1
ATOM 1382 N N . ASN A 1 175 ? 7.986 -2.794 -21.517 1.00 78.75 175 ASN A N 1
ATOM 1383 C CA . ASN A 1 175 ? 6.909 -1.821 -21.629 1.00 78.75 175 ASN A CA 1
ATOM 1384 C C . ASN A 1 175 ? 7.488 -0.489 -22.138 1.00 78.75 175 ASN A C 1
ATOM 1386 O O . ASN A 1 175 ? 8.444 0.040 -21.577 1.00 78.75 175 ASN A O 1
ATOM 1390 N N . ARG A 1 176 ? 6.882 0.097 -23.177 1.00 78.69 176 ARG A N 1
ATOM 1391 C CA . ARG A 1 176 ? 7.334 1.363 -23.791 1.00 78.69 176 ARG A CA 1
ATOM 1392 C C . ARG A 1 176 ? 7.419 2.554 -22.822 1.00 78.69 176 ARG A C 1
ATOM 1394 O O . ARG A 1 176 ? 8.057 3.556 -23.135 1.00 78.69 176 ARG A O 1
ATOM 1401 N N . PHE A 1 177 ? 6.736 2.478 -21.680 1.00 76.88 177 PHE A N 1
ATOM 1402 C CA . PHE A 1 177 ? 6.757 3.497 -20.632 1.00 76.88 177 PHE A CA 1
ATOM 1403 C C . PHE A 1 177 ? 7.877 3.278 -19.604 1.00 76.88 177 PHE A C 1
ATOM 1405 O O . PHE A 1 177 ? 8.082 4.126 -18.731 1.00 76.88 177 PHE A O 1
ATOM 1412 N N . TYR A 1 178 ? 8.614 2.168 -19.689 1.00 79.06 178 TYR A N 1
ATOM 1413 C CA . TYR A 1 178 ? 9.772 1.915 -18.845 1.00 79.06 178 TYR A CA 1
ATOM 1414 C C . TYR A 1 178 ? 10.913 2.901 -19.142 1.00 79.06 178 TYR A C 1
ATOM 1416 O O . TYR A 1 178 ? 11.108 3.367 -20.266 1.00 79.06 178 TYR A O 1
ATOM 1424 N N . LYS A 1 179 ? 11.667 3.242 -18.094 1.00 75.06 179 LYS A N 1
ATOM 1425 C CA . LYS A 1 179 ? 12.854 4.100 -18.148 1.00 75.06 179 LYS A CA 1
ATOM 1426 C C . LYS A 1 179 ? 14.020 3.349 -17.502 1.00 75.06 179 LYS A C 1
ATOM 1428 O O . LYS A 1 179 ? 13.925 2.946 -16.342 1.00 75.06 179 LYS A O 1
ATOM 1433 N N . GLU A 1 180 ? 15.100 3.162 -18.261 1.00 71.31 180 GLU A N 1
ATOM 1434 C CA . GLU A 1 180 ? 16.255 2.320 -17.895 1.00 71.31 180 GLU A CA 1
ATOM 1435 C C . GLU A 1 180 ? 17.119 2.868 -16.752 1.00 71.31 180 GLU A C 1
ATOM 1437 O O . GLU A 1 180 ? 17.927 2.148 -16.175 1.00 71.31 180 GLU A O 1
ATOM 1442 N N . ASP A 1 181 ? 16.921 4.114 -16.335 1.00 68.50 181 ASP A N 1
ATOM 1443 C CA . ASP A 1 181 ? 17.650 4.744 -15.231 1.00 68.50 181 ASP A CA 1
ATOM 1444 C C . ASP A 1 181 ? 17.145 4.302 -13.840 1.00 68.50 181 ASP A C 1
ATOM 1446 O O . ASP A 1 181 ? 17.182 5.052 -12.861 1.00 68.50 181 ASP A O 1
ATOM 1450 N N . SER A 1 182 ? 16.625 3.078 -13.733 1.00 64.69 182 SER A N 1
ATOM 1451 C CA . SER A 1 182 ? 16.226 2.461 -12.474 1.00 64.69 182 SER A CA 1
ATOM 1452 C C . SER A 1 182 ? 17.238 1.411 -12.049 1.00 64.69 182 SER A C 1
ATOM 1454 O O . SER A 1 182 ? 17.356 0.369 -12.684 1.00 64.69 182 SER A O 1
ATOM 1456 N N . ALA A 1 183 ? 17.874 1.620 -10.895 1.00 61.66 183 ALA A N 1
ATOM 1457 C CA . ALA A 1 183 ? 18.721 0.610 -10.257 1.00 61.66 183 ALA A CA 1
ATOM 1458 C C . ALA A 1 183 ? 17.934 -0.606 -9.714 1.00 61.66 183 ALA A C 1
ATOM 1460 O O . ALA A 1 183 ? 18.529 -1.541 -9.186 1.00 61.66 183 ALA A O 1
ATOM 1461 N N . TYR A 1 184 ? 16.597 -0.610 -9.807 1.00 64.19 184 TYR A N 1
ATOM 1462 C CA . TYR A 1 184 ? 15.781 -1.756 -9.407 1.00 64.19 184 TYR A CA 1
ATOM 1463 C C . TYR A 1 184 ? 15.896 -2.886 -10.439 1.00 64.19 184 TYR A C 1
ATOM 1465 O O . TYR A 1 184 ? 15.461 -2.748 -11.581 1.00 64.19 184 TYR A O 1
ATOM 1473 N N . THR A 1 185 ? 16.481 -4.004 -10.016 1.00 62.06 185 THR A N 1
ATOM 1474 C CA . THR A 1 185 ? 16.788 -5.169 -10.858 1.00 62.06 185 THR A CA 1
ATOM 1475 C C . THR A 1 185 ? 16.145 -6.453 -10.341 1.00 62.06 185 THR A C 1
ATOM 1477 O O . THR A 1 185 ? 16.612 -7.541 -10.673 1.00 62.06 185 THR A O 1
ATOM 1480 N N . GLN A 1 186 ? 15.090 -6.374 -9.520 1.00 63.12 186 GLN A N 1
ATOM 1481 C CA . GLN A 1 186 ? 14.465 -7.584 -8.982 1.00 63.12 186 GLN A CA 1
ATOM 1482 C C . GLN A 1 186 ? 13.985 -8.471 -10.141 1.00 63.12 186 GLN A C 1
ATOM 1484 O O . GLN A 1 186 ? 13.220 -8.016 -10.985 1.00 63.12 186 GLN A O 1
ATOM 1489 N N . LEU A 1 187 ? 14.500 -9.708 -10.191 1.00 67.88 187 LEU A N 1
ATOM 1490 C CA . LEU A 1 187 ? 14.334 -10.688 -11.279 1.00 67.88 187 LEU A CA 1
ATOM 1491 C C . LEU A 1 187 ? 14.866 -10.250 -12.660 1.00 67.88 187 LEU A C 1
ATOM 1493 O O . LEU A 1 187 ? 14.624 -10.932 -13.642 1.00 67.88 187 LEU A O 1
ATOM 1497 N N . GLY A 1 188 ? 15.585 -9.129 -12.766 1.00 74.50 188 GLY A N 1
ATOM 1498 C CA . GLY A 1 188 ? 16.157 -8.614 -14.019 1.00 74.50 188 GLY A CA 1
ATOM 1499 C C . GLY A 1 188 ? 15.137 -8.054 -15.019 1.00 74.50 188 GLY A C 1
ATOM 1500 O O . GLY A 1 188 ? 15.489 -7.157 -15.783 1.00 74.50 188 GLY A O 1
ATOM 1501 N N . GLU A 1 189 ? 13.885 -8.504 -14.949 1.00 80.06 189 GLU A N 1
ATOM 1502 C CA . GLU A 1 189 ? 12.809 -8.265 -15.919 1.00 80.06 189 GLU A CA 1
ATOM 1503 C C . GLU A 1 189 ? 11.868 -7.107 -15.553 1.00 80.06 189 GLU A C 1
ATOM 1505 O O . GLU A 1 189 ? 11.135 -6.623 -16.412 1.00 80.06 189 GLU A O 1
ATOM 1510 N N . PHE A 1 190 ? 11.891 -6.632 -14.300 1.00 82.75 190 PHE A N 1
ATOM 1511 C CA . PHE A 1 190 ? 10.924 -5.644 -13.807 1.00 82.75 190 PHE A CA 1
ATOM 1512 C C . PHE A 1 190 ? 11.559 -4.304 -13.447 1.00 82.75 190 PHE A C 1
ATOM 1514 O O . PHE A 1 190 ? 12.686 -4.226 -12.951 1.00 82.75 190 PHE A O 1
ATOM 1521 N N . GLY A 1 191 ? 10.784 -3.240 -13.642 1.00 83.81 191 GLY A N 1
ATOM 1522 C CA . GLY A 1 191 ? 11.097 -1.885 -13.206 1.00 83.81 191 GLY A CA 1
ATOM 1523 C C . GLY A 1 191 ? 9.927 -1.237 -12.465 1.00 83.81 191 GLY A C 1
ATOM 1524 O O . GLY A 1 191 ? 8.783 -1.627 -12.682 1.00 83.81 191 GLY A O 1
ATOM 1525 N N . PRO A 1 192 ? 10.167 -0.241 -11.595 1.00 84.50 192 PRO A N 1
ATOM 1526 C CA . PRO A 1 192 ? 9.095 0.467 -10.908 1.00 84.50 192 PRO A CA 1
ATOM 1527 C C . PRO A 1 192 ? 8.199 1.216 -11.899 1.00 84.50 192 PRO A C 1
ATOM 1529 O O . PRO A 1 192 ? 8.675 1.812 -12.870 1.00 84.50 192 PRO A O 1
ATOM 1532 N N . VAL A 1 193 ? 6.903 1.249 -11.603 1.00 84.31 193 VAL A N 1
ATOM 1533 C CA . VAL A 1 193 ? 5.939 2.120 -12.284 1.00 84.31 193 VAL A CA 1
ATOM 1534 C C . VAL A 1 193 ? 6.154 3.556 -11.804 1.00 84.31 193 VAL A C 1
ATOM 15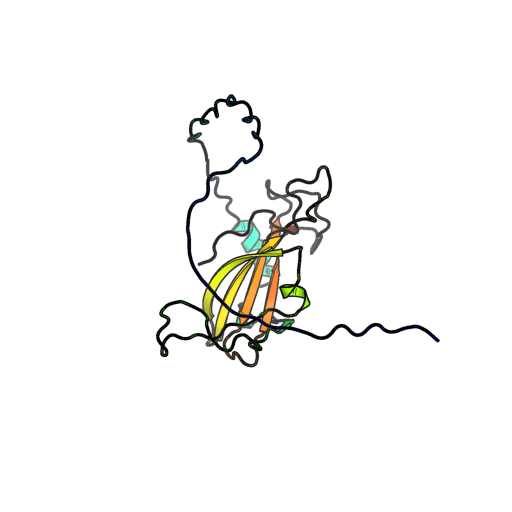36 O O . VAL A 1 193 ? 5.955 3.840 -10.625 1.00 84.31 193 VAL A O 1
ATOM 1539 N N . ARG A 1 194 ? 6.580 4.464 -12.692 1.00 79.31 194 ARG A N 1
ATOM 1540 C CA . ARG A 1 194 ? 6.945 5.857 -12.364 1.00 79.31 194 ARG A CA 1
ATOM 1541 C C . ARG A 1 194 ? 5.912 6.870 -12.851 1.00 79.31 194 ARG A C 1
ATOM 1543 O O . ARG A 1 194 ? 6.196 7.727 -13.675 1.00 79.31 194 ARG A O 1
ATOM 1550 N N . ILE A 1 195 ? 4.711 6.747 -12.309 1.00 75.69 195 ILE A N 1
ATOM 1551 C CA . ILE A 1 195 ? 3.647 7.747 -12.443 1.00 75.69 195 ILE A CA 1
ATOM 1552 C C . ILE A 1 195 ? 3.232 8.249 -11.057 1.00 75.69 195 ILE A C 1
ATOM 1554 O O . ILE A 1 195 ? 3.617 7.668 -10.041 1.00 75.69 195 ILE A O 1
ATOM 1558 N N . HIS A 1 196 ? 2.441 9.317 -10.997 1.00 72.81 196 HIS A N 1
ATOM 1559 C CA . HIS A 1 196 ? 1.771 9.689 -9.754 1.00 72.81 196 HIS A CA 1
ATOM 1560 C C . HIS A 1 196 ? 0.778 8.599 -9.339 1.00 72.81 196 HIS A C 1
ATOM 1562 O O . HIS A 1 196 ? 0.136 7.960 -10.174 1.00 72.81 196 HIS A O 1
ATOM 1568 N N . ALA A 1 197 ? 0.663 8.374 -8.035 1.00 71.00 197 ALA A N 1
ATOM 1569 C CA . ALA A 1 197 ? -0.152 7.306 -7.487 1.00 71.00 197 ALA A CA 1
ATOM 1570 C C . ALA A 1 197 ? -1.597 7.793 -7.362 1.00 71.00 197 ALA A C 1
ATOM 1572 O O . ALA A 1 197 ? -1.958 8.374 -6.352 1.00 71.00 197 ALA A O 1
ATOM 1573 N N . GLY A 1 198 ? -2.418 7.587 -8.391 1.00 72.75 198 GLY A N 1
ATOM 1574 C CA . GLY A 1 198 ? -3.796 8.085 -8.419 1.00 72.75 198 GLY A CA 1
ATOM 1575 C C . GLY A 1 198 ? -4.693 7.598 -7.265 1.00 72.75 198 GLY A C 1
ATOM 1576 O O . GLY A 1 198 ? -4.287 6.834 -6.382 1.00 72.75 198 GLY A O 1
ATOM 1577 N N . GLY A 1 199 ? -5.950 8.047 -7.295 1.00 73.06 199 GLY A N 1
ATOM 1578 C CA . GLY A 1 199 ? -7.000 7.556 -6.401 1.00 73.06 199 GLY A CA 1
ATOM 1579 C C . GLY A 1 199 ? -7.139 6.030 -6.452 1.00 73.06 199 GLY A C 1
ATOM 1580 O O . GLY A 1 199 ? -7.012 5.424 -7.513 1.00 73.06 199 GLY A O 1
ATOM 1581 N N . VAL A 1 200 ? -7.405 5.422 -5.297 1.00 79.06 200 VAL A N 1
ATOM 1582 C CA . VAL A 1 200 ? -7.773 4.007 -5.164 1.00 79.06 200 VAL A CA 1
ATOM 1583 C C . VAL A 1 200 ? -9.161 3.951 -4.534 1.00 79.06 200 VAL A C 1
ATOM 1585 O O . VAL A 1 200 ? -9.422 4.708 -3.598 1.00 79.06 200 VAL A O 1
ATOM 1588 N N . ALA A 1 201 ? -10.040 3.107 -5.071 1.00 68.00 201 ALA A N 1
ATOM 1589 C CA . ALA A 1 201 ? -11.421 2.932 -4.631 1.00 68.00 201 ALA A CA 1
ATOM 1590 C C . ALA A 1 201 ? -11.708 1.443 -4.454 1.00 68.00 201 ALA A C 1
ATOM 1592 O O . ALA A 1 201 ? -11.273 0.658 -5.325 1.00 68.00 201 ALA A O 1
#

Radius of gyration: 25.92 Å; chains: 1; bounding box: 54×75×66 Å

pLDDT: mean 71.69, std 22.81, range [26.62, 98.56]

Secondary structure (DSSP, 8-state):
-PPPPP----------------------PPPP-----------S---------HHHHHHHGGG-PPPGGGS---EE-B-TT-SS---TT--GGG-----B--HHHHS-SSEEEEEEEEEEETTEEEEEEEEEEPPPTT-TT-SS----EEEEEEE-SSTTS-EEEEEE-EEETTSTT--S-----TTTTEEE--S------

Sequence (201 aa):
MKPTYLITAFFALAGLSCSDQDQDMPQMEEAPVSKEFSVSTPTNDVTFSYTDESSFVSRLSSYGYKTPVQLNLNRTASKSGYNSVYGFNIPADRQVTGFKWNSGDEQTTDWRPQGITGFQWGGRRFLLTTWYGIGPAQIPGVENKHKGVRVSLVDITDMNNIKYRHILLVQDKNNRFYKEDSAYTQLGEFGPVRIHAGGVA

Organism: NCBI:txid2842200

Foldseek 3Di:
DDDDDDDDDDDDDDDDDDDDDDDDDDDDDDDDPDDPPPPPDPPPPPPPDDDPCVVVVVVCCVVPDDDLVRDDQPFWKALVPQAFDDDPPQDPVRTDGDIGGPPPVNPDPFKDWEAKDWDDDPNWIWMKIKIWTDHPVDDPPDDQPGQAIWIKIWTVRDNHTITIDIGFDKDFCPPPQHDPPAPDCVVPGIDGHRDGGDYDD